Protein AF-A0A841ZQB7-F1 (afdb_monomer_lite)

Secondary structure (DSSP, 8-state):
-HHHHHHHHHHHHHHHHHHHHHHHHHTTSSHHHHHHHHHHHHHHHHHHHHHHHHHHHHHHHHHHHTT------------S----------EEEETT-EEE-TTSEEEEEPPPEEEE-STTS--EEEEEEEEEEE-SSS-EEEETTSSEEEETTTTB-PPBPGGG--EEEE-TT-EEEEEEEEE---SS-EEEEETTEEEE-

Radius of gyration: 25.97 Å; chains: 1; bounding box: 50×58×66 Å

pLDDT: mean 81.74, std 18.1, range [32.81, 98.12]

Structure (mmCIF, N/CA/C/O backbone):
data_AF-A0A841ZQB7-F1
#
_entry.id   AF-A0A841ZQB7-F1
#
loop_
_atom_site.group_PDB
_atom_site.id
_atom_site.type_symbol
_atom_site.label_atom_id
_atom_site.label_alt_id
_atom_site.label_comp_id
_atom_site.label_asym_id
_atom_site.label_entity_id
_atom_site.label_seq_id
_atom_site.pdbx_PDB_ins_code
_atom_site.Cartn_x
_atom_site.Cartn_y
_atom_site.Cartn_z
_atom_site.occupancy
_atom_site.B_iso_or_equiv
_atom_site.auth_seq_id
_atom_site.auth_comp_id
_atom_site.auth_asym_id
_atom_site.auth_atom_id
_atom_site.pdbx_PDB_model_num
ATOM 1 N N . MET A 1 1 ? -15.992 31.749 -8.079 1.00 58.06 1 MET A N 1
ATOM 2 C CA . MET A 1 1 ? -14.800 32.247 -7.345 1.00 58.06 1 MET A CA 1
ATOM 3 C C . MET A 1 1 ? -15.123 33.285 -6.265 1.00 58.06 1 MET A C 1
ATOM 5 O O . MET A 1 1 ? -14.664 33.098 -5.148 1.00 58.06 1 MET A O 1
ATOM 9 N N . VAL A 1 2 ? -15.940 34.320 -6.524 1.00 61.50 2 VAL A N 1
ATOM 10 C CA . VAL A 1 2 ? -16.262 35.379 -5.530 1.00 61.50 2 VAL A CA 1
ATOM 11 C C . VAL A 1 2 ? -16.854 34.830 -4.217 1.00 61.50 2 VAL A C 1
ATOM 13 O O . VAL A 1 2 ? -16.432 35.229 -3.138 1.00 61.50 2 VAL A O 1
ATOM 16 N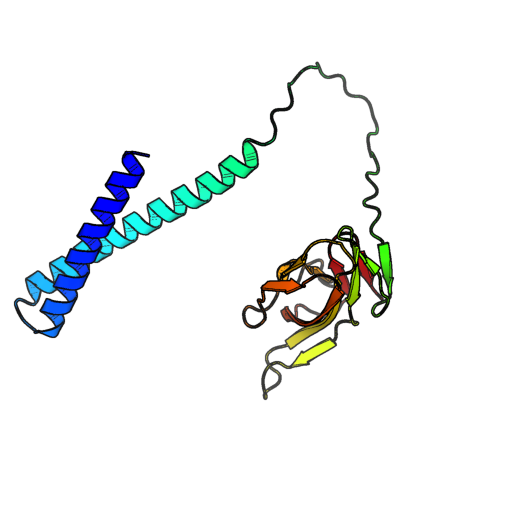 N . ILE A 1 3 ? -17.764 33.852 -4.294 1.00 66.69 3 ILE A N 1
ATOM 17 C CA . ILE A 1 3 ? -18.413 33.239 -3.116 1.00 66.69 3 ILE A CA 1
ATOM 18 C C . ILE A 1 3 ? -17.413 32.448 -2.252 1.00 66.69 3 ILE A C 1
ATOM 20 O O . ILE A 1 3 ? -17.458 32.532 -1.029 1.00 66.69 3 ILE A O 1
ATOM 24 N N . ILE A 1 4 ? -16.465 31.741 -2.875 1.00 68.31 4 ILE A N 1
ATOM 25 C CA . ILE A 1 4 ? -15.413 30.989 -2.168 1.00 68.31 4 ILE A CA 1
ATOM 26 C C . ILE A 1 4 ? -14.460 31.957 -1.454 1.00 68.31 4 ILE A C 1
ATOM 28 O O . ILE A 1 4 ? -14.093 31.723 -0.305 1.00 68.31 4 ILE A O 1
ATOM 32 N N . GLY A 1 5 ? -14.126 33.084 -2.094 1.00 72.00 5 GLY A N 1
ATOM 33 C CA . GLY A 1 5 ? -13.339 34.148 -1.468 1.00 72.00 5 GLY A CA 1
ATOM 34 C C . GLY A 1 5 ? -14.026 34.740 -0.233 1.00 72.00 5 GLY A C 1
ATOM 35 O O . GLY A 1 5 ? -13.392 34.899 0.807 1.00 72.00 5 GLY A O 1
ATOM 36 N N . ILE A 1 6 ? -15.336 34.994 -0.306 1.00 80.31 6 ILE A N 1
ATOM 37 C CA . ILE A 1 6 ? -16.129 35.496 0.829 1.00 80.31 6 ILE A CA 1
ATOM 38 C C . ILE A 1 6 ? -16.179 34.465 1.970 1.00 80.31 6 ILE A C 1
ATOM 40 O O . ILE A 1 6 ? -15.981 34.830 3.128 1.00 80.31 6 ILE A O 1
ATOM 44 N N . LEU A 1 7 ? -16.373 33.179 1.658 1.00 76.56 7 LEU A N 1
ATOM 45 C CA . LEU A 1 7 ? -16.365 32.101 2.654 1.00 76.56 7 LEU A CA 1
ATOM 46 C C . LEU A 1 7 ? -14.999 31.953 3.340 1.00 76.56 7 LEU A C 1
ATOM 48 O O . LEU A 1 7 ? -14.946 31.778 4.556 1.00 76.56 7 LEU A O 1
ATOM 52 N N . GLY A 1 8 ? -13.900 32.096 2.595 1.00 77.56 8 GLY A N 1
ATOM 53 C CA . GLY A 1 8 ? -12.547 32.096 3.155 1.00 77.56 8 GLY A CA 1
ATOM 54 C C . GLY A 1 8 ? -12.306 33.259 4.121 1.00 77.56 8 GLY A C 1
ATOM 55 O O . GLY A 1 8 ? -11.746 33.065 5.199 1.00 77.56 8 GLY A O 1
ATOM 56 N N . ILE A 1 9 ? -12.793 34.457 3.784 1.00 85.06 9 ILE A N 1
ATOM 57 C CA . ILE A 1 9 ? -12.705 35.636 4.659 1.00 85.06 9 ILE A CA 1
ATOM 58 C C . ILE A 1 9 ? -13.521 35.421 5.943 1.00 85.06 9 ILE A C 1
ATOM 60 O O . ILE A 1 9 ? -13.029 35.687 7.039 1.00 85.06 9 ILE A O 1
ATOM 64 N N . ILE A 1 10 ? -14.743 34.890 5.834 1.00 84.25 10 ILE A N 1
ATOM 65 C CA . ILE A 1 10 ? -15.599 34.583 6.992 1.00 84.25 10 ILE A CA 1
ATOM 66 C C . ILE A 1 10 ? -14.938 33.534 7.899 1.00 84.25 10 ILE A C 1
ATOM 68 O O . ILE A 1 10 ? -14.903 33.715 9.118 1.00 84.25 10 ILE A O 1
ATOM 72 N N . ALA A 1 11 ? -14.359 32.479 7.321 1.00 82.88 11 ALA A N 1
ATOM 73 C CA . ALA A 1 11 ? -13.642 31.448 8.067 1.00 82.88 11 ALA A CA 1
ATOM 74 C C . ALA A 1 11 ? -12.404 32.009 8.789 1.00 82.88 11 ALA A C 1
ATOM 76 O O . ALA A 1 11 ? -12.160 31.671 9.948 1.00 82.88 11 ALA A O 1
ATOM 77 N N . PHE A 1 12 ? -11.662 32.916 8.146 1.00 86.00 12 PHE A N 1
ATOM 78 C CA . PHE A 1 12 ? -10.512 33.585 8.753 1.00 86.00 12 PHE A CA 1
ATOM 79 C C . PHE A 1 12 ? -10.915 34.421 9.977 1.00 86.00 12 PHE A C 1
ATOM 81 O O . PHE A 1 12 ? -10.319 34.283 11.045 1.00 86.00 12 PHE A O 1
ATOM 88 N N . PHE A 1 13 ? -11.969 35.236 9.875 1.00 86.69 13 PHE A N 1
ATOM 89 C CA . PHE A 1 13 ? -12.457 36.007 11.023 1.00 86.69 13 PHE A CA 1
ATOM 90 C C . PHE A 1 13 ? -13.012 35.111 12.139 1.00 86.69 13 PHE A C 1
ATOM 92 O O . PHE A 1 13 ? -12.762 35.378 13.316 1.00 86.69 13 PHE A O 1
ATOM 99 N N . ALA A 1 14 ? -13.702 34.019 11.798 1.00 86.88 14 ALA A N 1
ATOM 100 C CA . ALA A 1 14 ? -14.173 33.038 12.776 1.00 86.88 14 ALA A CA 1
ATOM 101 C C . ALA A 1 14 ? -13.011 32.375 13.538 1.00 86.88 14 ALA A C 1
ATOM 103 O O . ALA A 1 14 ? -13.086 32.201 14.757 1.00 86.88 14 ALA A O 1
ATOM 104 N N . PHE A 1 15 ? -11.909 32.081 12.844 1.00 86.88 15 PHE A N 1
ATOM 105 C CA . PHE A 1 15 ? -10.687 31.551 13.445 1.00 86.88 15 PHE A CA 1
ATOM 106 C C . PHE A 1 15 ? -10.028 32.549 14.408 1.00 86.88 15 PHE A C 1
ATOM 108 O O . PHE A 1 15 ? -9.666 32.183 15.526 1.00 86.88 15 PHE A O 1
ATOM 115 N N . VAL A 1 16 ? -9.939 33.828 14.027 1.00 89.81 16 VAL A N 1
ATOM 116 C CA . VAL A 1 16 ? -9.397 34.888 14.897 1.00 89.81 16 VAL A CA 1
ATOM 117 C C . VAL A 1 16 ? -10.239 35.053 16.168 1.00 89.81 16 VAL A C 1
ATOM 119 O O . VAL A 1 16 ? -9.684 35.136 17.266 1.00 89.81 16 VAL A O 1
ATOM 122 N N . LEU A 1 17 ? -11.572 35.039 16.050 1.00 84.44 17 LEU A N 1
ATOM 123 C CA . LEU A 1 17 ? -12.477 35.098 17.204 1.00 84.44 17 LEU A CA 1
ATOM 124 C C . LEU A 1 17 ? -12.309 33.887 18.129 1.00 84.44 17 LEU A C 1
ATOM 126 O O . LEU A 1 17 ? -12.295 34.045 19.351 1.00 84.44 17 LEU A O 1
ATOM 130 N N . LEU A 1 18 ? -12.126 32.693 17.562 1.00 88.44 18 LEU A N 1
ATOM 131 C CA . LEU A 1 18 ? -11.871 31.476 18.327 1.00 88.44 18 LEU A CA 1
ATOM 132 C C . LEU A 1 18 ? -10.548 31.564 19.102 1.00 88.44 18 LEU A C 1
ATOM 134 O O . LEU A 1 18 ? -10.536 31.291 20.304 1.00 88.44 18 LEU A O 1
ATOM 138 N N . ILE A 1 19 ? -9.461 32.017 18.466 1.00 88.88 19 ILE A N 1
ATOM 139 C CA . ILE A 1 19 ? -8.167 32.218 19.140 1.00 88.88 19 ILE A CA 1
ATOM 140 C C . ILE A 1 19 ? -8.308 33.232 20.276 1.00 88.88 19 ILE A C 1
ATOM 142 O O . ILE A 1 19 ? -7.876 32.963 21.398 1.00 88.88 19 ILE A O 1
ATOM 146 N N . MET A 1 20 ? -8.947 34.376 20.024 1.00 86.44 20 MET A N 1
ATOM 147 C CA . MET A 1 20 ? -9.176 35.386 21.058 1.00 86.44 20 MET A CA 1
ATOM 148 C C . MET A 1 20 ? -9.979 34.837 22.243 1.00 86.44 20 MET A C 1
ATOM 150 O O . MET A 1 20 ? -9.641 35.106 23.396 1.00 86.44 20 MET A O 1
ATOM 154 N N . GLY A 1 21 ? -11.018 34.041 21.978 1.00 83.81 21 GLY A N 1
ATOM 155 C CA . GLY A 1 21 ? -11.802 33.379 23.017 1.00 83.81 21 GLY A CA 1
ATOM 156 C C . GLY A 1 21 ? -10.967 32.413 23.864 1.00 83.81 21 GLY A C 1
ATOM 157 O O . GLY A 1 21 ? -11.058 32.439 25.093 1.00 83.81 21 GLY A O 1
ATOM 158 N N . ILE A 1 22 ? -10.101 31.614 23.232 1.00 87.75 22 ILE A N 1
ATOM 159 C CA . ILE A 1 22 ? -9.187 30.692 23.927 1.00 87.75 22 ILE A CA 1
ATOM 160 C C . ILE A 1 22 ? -8.203 31.468 24.808 1.00 87.75 22 ILE A C 1
ATOM 162 O O . ILE A 1 22 ? -8.016 31.127 25.977 1.00 87.75 22 ILE A O 1
ATOM 166 N N . VAL A 1 23 ? -7.617 32.547 24.285 1.00 89.50 23 VAL A N 1
ATOM 167 C CA . VAL A 1 23 ? -6.680 33.393 25.037 1.00 89.50 23 VAL A CA 1
ATOM 168 C C . VAL A 1 23 ? -7.367 34.030 26.250 1.00 89.50 23 VAL A C 1
ATOM 170 O O . VAL A 1 23 ? -6.820 33.995 27.352 1.00 89.50 23 VAL A O 1
ATOM 173 N N . PHE A 1 24 ? -8.590 34.551 26.106 1.00 86.69 24 PHE A N 1
ATOM 174 C CA . PHE A 1 24 ? -9.337 35.114 27.238 1.00 86.69 24 PHE A CA 1
ATOM 175 C C . PHE A 1 24 ? -9.718 34.071 28.295 1.00 86.69 24 PHE A C 1
ATOM 177 O O . PHE A 1 24 ? -9.650 34.367 29.492 1.00 86.69 24 PHE A O 1
ATOM 184 N N . LEU A 1 25 ? -10.056 32.842 27.886 1.00 84.88 25 LEU A N 1
ATOM 185 C CA . LEU A 1 25 ? -10.273 31.727 28.812 1.00 84.88 25 LEU A CA 1
ATOM 186 C C . LEU A 1 25 ? -9.001 31.396 29.597 1.00 84.88 25 LEU A C 1
ATOM 188 O O . LEU A 1 25 ? -9.066 31.233 30.818 1.00 84.88 25 LEU A O 1
ATOM 192 N N . PHE A 1 26 ? -7.852 31.357 28.918 1.00 86.56 26 PHE A N 1
ATOM 193 C CA . PHE A 1 26 ? -6.563 31.049 29.534 1.00 86.56 26 PHE A CA 1
ATOM 194 C C . PHE A 1 26 ? -6.129 32.127 30.536 1.00 86.56 26 PHE A C 1
ATOM 196 O O . PHE A 1 26 ? -5.734 31.818 31.660 1.00 86.56 26 PHE A O 1
ATOM 203 N N . LEU A 1 27 ? -6.303 33.402 30.176 1.00 88.62 27 LEU A N 1
ATOM 204 C CA . LEU A 1 27 ? -6.036 34.541 31.059 1.00 88.62 27 LEU A CA 1
ATOM 205 C C . LEU A 1 27 ? -7.097 34.713 32.162 1.00 88.62 27 LEU A C 1
ATOM 207 O O . LEU A 1 27 ? -6.936 35.553 33.044 1.00 88.62 27 LEU A O 1
ATOM 211 N N . LYS A 1 28 ? -8.182 33.922 32.138 1.00 81.25 28 LYS A N 1
ATOM 212 C CA . LYS A 1 28 ? -9.340 33.997 33.051 1.00 81.25 28 LYS A CA 1
ATOM 213 C C . LYS A 1 28 ? -10.032 35.369 33.065 1.00 81.25 28 LYS A C 1
ATOM 215 O O . LYS A 1 28 ? -10.774 35.676 34.001 1.00 81.25 28 LYS A O 1
ATOM 220 N N . ILE A 1 29 ? -9.843 36.172 32.020 1.00 73.12 29 ILE A N 1
ATOM 221 C CA . ILE A 1 29 ? -10.430 37.507 31.869 1.00 73.12 29 ILE A CA 1
ATOM 222 C C . ILE A 1 29 ? -11.778 37.364 31.163 1.00 73.12 29 ILE A C 1
ATOM 224 O O . ILE A 1 29 ? -11.870 36.714 30.128 1.00 73.12 29 ILE A O 1
ATOM 228 N N . ARG A 1 30 ? -12.835 37.981 31.714 1.00 73.88 30 ARG A N 1
ATOM 229 C CA . ARG A 1 30 ? -14.184 38.035 31.105 1.00 73.88 30 ARG A CA 1
ATOM 230 C C . ARG A 1 30 ? -14.651 36.676 30.552 1.00 73.88 30 ARG A C 1
ATOM 232 O O . ARG A 1 30 ? -15.002 36.546 29.382 1.00 73.88 30 ARG A O 1
ATOM 239 N N . LYS A 1 31 ? -14.686 35.666 31.429 1.00 77.00 31 LYS A N 1
ATOM 240 C CA . LYS A 1 31 ? -14.992 34.259 31.098 1.00 77.00 31 LYS A CA 1
ATOM 241 C C . LYS A 1 31 ? -16.245 34.078 30.238 1.00 77.00 31 LYS A C 1
ATOM 243 O O . LYS A 1 31 ? -16.229 33.287 29.307 1.00 77.00 31 LYS A O 1
ATOM 248 N N . VAL A 1 32 ? -17.309 34.831 30.521 1.00 81.69 32 VAL A N 1
ATOM 249 C CA . VAL A 1 32 ? -18.565 34.758 29.757 1.00 81.69 32 VAL A CA 1
ATOM 250 C C . VAL A 1 32 ? -18.341 35.187 28.306 1.00 81.69 32 VAL A C 1
ATOM 252 O O . VAL A 1 32 ? -18.696 34.460 27.387 1.00 81.69 32 VAL A O 1
ATOM 255 N N . THR A 1 33 ? -17.683 36.325 28.087 1.00 78.00 33 THR A N 1
ATOM 256 C CA . THR A 1 33 ? -17.341 36.824 26.748 1.00 78.00 33 THR A CA 1
ATOM 257 C C . THR A 1 33 ? -16.408 35.862 26.009 1.00 78.00 33 THR A C 1
ATOM 259 O O . THR A 1 33 ? -16.565 35.638 24.814 1.00 78.00 33 THR A O 1
ATOM 262 N N . ALA A 1 34 ? -15.472 35.243 26.729 1.00 78.44 34 ALA A N 1
ATOM 263 C CA . ALA A 1 34 ? -14.556 34.258 26.173 1.00 78.44 34 ALA A CA 1
ATOM 264 C C . ALA A 1 34 ? -15.288 32.996 25.673 1.00 78.44 34 ALA A C 1
ATOM 266 O O . ALA A 1 34 ? -15.034 32.539 24.562 1.00 78.44 34 ALA A O 1
ATOM 267 N N . ILE A 1 35 ? -16.259 32.490 26.444 1.00 84.75 35 ILE A N 1
ATOM 268 C CA . ILE A 1 35 ? -17.111 31.358 26.046 1.00 84.75 35 ILE A CA 1
ATOM 269 C C . ILE A 1 35 ? -17.924 31.701 24.792 1.00 84.75 35 ILE A C 1
ATOM 271 O O . ILE A 1 35 ? -17.979 30.893 23.867 1.00 84.75 35 ILE A O 1
ATOM 275 N N . TRP A 1 36 ? -18.498 32.906 24.716 1.00 84.75 36 TRP A N 1
ATOM 276 C CA . TRP A 1 36 ? -19.226 33.360 23.526 1.00 84.75 36 TRP A CA 1
ATOM 277 C C . TRP A 1 36 ? -18.345 33.398 22.276 1.00 84.75 36 TRP A C 1
ATOM 279 O O . TRP A 1 36 ? -18.777 32.937 21.218 1.00 84.75 36 TRP A O 1
ATOM 289 N N . PHE A 1 37 ? -17.110 33.891 22.390 1.00 82.38 37 PHE A N 1
ATOM 290 C CA . PHE A 1 37 ? -16.174 33.931 21.267 1.00 82.38 37 PHE A CA 1
ATOM 291 C C . PHE A 1 37 ? -15.731 32.539 20.810 1.00 82.38 37 PHE A C 1
ATOM 293 O O . PHE A 1 37 ? -15.742 32.276 19.608 1.00 82.38 37 PHE A O 1
ATOM 300 N N . VAL A 1 38 ? -15.422 31.627 21.738 1.00 85.75 38 VAL A N 1
ATOM 301 C CA . VAL A 1 38 ? -15.068 30.240 21.386 1.00 85.75 38 VAL A CA 1
ATOM 302 C C . VAL A 1 38 ? -16.252 29.510 20.758 1.00 85.75 38 VAL A C 1
ATOM 304 O O . VAL A 1 38 ? -16.087 28.862 19.728 1.00 85.75 38 VAL A O 1
ATOM 307 N N . SER A 1 39 ? -17.450 29.639 21.332 1.00 85.50 39 SER A N 1
ATOM 308 C CA . SER A 1 39 ? -18.643 28.952 20.829 1.00 85.50 39 SER A CA 1
ATOM 309 C C . SER A 1 39 ? -19.049 29.462 19.448 1.00 85.50 39 SER A C 1
ATOM 311 O O . SER A 1 39 ? -19.288 28.669 18.541 1.00 85.50 39 SER A O 1
ATOM 313 N N . THR A 1 40 ? -19.112 30.783 19.271 1.00 85.00 40 THR A N 1
ATOM 314 C CA . THR A 1 40 ? -19.566 31.392 18.012 1.00 85.00 40 THR A CA 1
ATOM 315 C C . THR A 1 40 ? -18.514 31.227 16.918 1.00 85.00 40 THR A C 1
ATOM 317 O O . THR A 1 40 ? -18.842 30.800 15.813 1.00 85.00 40 THR A O 1
ATOM 320 N N . GLY A 1 41 ? -17.240 31.492 17.232 1.00 81.62 41 GLY A N 1
ATOM 321 C CA . GLY A 1 41 ? -16.130 31.287 16.299 1.00 81.62 41 GLY A CA 1
ATOM 322 C C . GLY A 1 41 ? -15.983 29.820 15.897 1.00 81.62 41 GLY A C 1
ATOM 323 O O . GLY A 1 41 ? -15.835 29.519 14.717 1.00 81.62 41 GLY A O 1
ATOM 324 N N . GLY A 1 42 ? -16.120 28.898 16.854 1.00 81.69 42 GLY A N 1
ATOM 325 C CA . GLY A 1 42 ? -16.064 27.458 16.601 1.00 81.69 42 GLY A CA 1
ATOM 326 C C . GLY A 1 42 ? -17.209 26.953 15.729 1.00 81.69 42 GLY A C 1
ATOM 327 O O . GLY A 1 42 ? -16.964 26.224 14.772 1.00 81.69 42 GLY A O 1
ATOM 328 N N . ALA A 1 43 ? -18.447 27.376 16.000 1.00 87.94 43 ALA A N 1
ATOM 329 C CA . ALA A 1 43 ? -19.605 26.973 15.202 1.00 87.94 43 ALA A CA 1
ATOM 330 C C . ALA A 1 43 ? -19.500 27.459 13.746 1.00 87.94 43 ALA A C 1
ATOM 332 O O . ALA A 1 43 ? -19.701 26.677 12.818 1.00 87.94 43 ALA A O 1
ATOM 333 N N . ILE A 1 44 ? -19.126 28.727 13.536 1.00 86.56 44 ILE A N 1
ATOM 334 C CA . ILE A 1 44 ? -18.968 29.295 12.188 1.00 86.56 44 ILE A CA 1
ATOM 335 C C . ILE A 1 44 ? -17.824 28.602 11.438 1.00 86.56 44 ILE A C 1
ATOM 337 O O . ILE A 1 44 ? -17.958 28.301 10.251 1.00 86.56 44 ILE A O 1
ATOM 341 N N . LEU A 1 45 ? -16.718 28.302 12.123 1.00 84.00 45 LEU A N 1
ATOM 342 C CA . LEU A 1 45 ? -15.580 27.603 11.532 1.00 84.00 45 LEU A CA 1
ATOM 343 C C . LEU A 1 45 ? -15.944 26.168 11.127 1.00 84.00 45 LEU A C 1
ATOM 345 O O . LEU A 1 45 ? -15.609 25.747 10.022 1.00 84.00 45 LEU A O 1
ATOM 349 N N . LEU A 1 46 ? -16.691 25.445 11.965 1.00 86.31 46 LEU A N 1
ATOM 350 C CA . LEU A 1 46 ? -17.168 24.095 11.649 1.00 86.31 46 LEU A CA 1
ATOM 351 C C . LEU A 1 46 ? -18.108 24.079 10.440 1.00 86.31 46 LEU A C 1
ATOM 353 O O . LEU A 1 46 ? -17.926 23.263 9.539 1.00 86.31 46 LEU A O 1
ATOM 357 N N . ILE A 1 47 ? -19.071 25.002 10.382 1.00 86.69 47 ILE A N 1
ATOM 358 C CA . ILE A 1 47 ? -19.985 25.124 9.236 1.00 86.69 47 ILE A CA 1
ATOM 359 C C . ILE A 1 47 ? -19.196 25.449 7.962 1.00 86.69 47 ILE A C 1
ATOM 361 O O . ILE A 1 47 ? -19.427 24.838 6.920 1.00 86.69 47 ILE A O 1
ATOM 365 N N . SER A 1 48 ? -18.224 26.359 8.050 1.00 82.19 48 SER A N 1
ATOM 366 C CA . SER A 1 48 ? -17.385 26.745 6.910 1.00 82.19 48 SER A CA 1
ATOM 367 C C . SER A 1 48 ? -16.555 25.569 6.387 1.00 82.19 48 SER A C 1
ATOM 369 O O . SER A 1 48 ? -16.488 25.361 5.178 1.00 82.19 48 SER A O 1
ATOM 371 N N . LEU A 1 49 ? -15.977 24.758 7.281 1.00 83.19 49 LEU A N 1
ATOM 372 C CA . LEU A 1 49 ? -15.236 23.548 6.912 1.00 83.19 49 LEU A CA 1
ATOM 373 C C . LEU A 1 49 ? -16.132 22.491 6.263 1.00 83.19 49 LEU A C 1
ATOM 375 O O . LEU A 1 49 ? -15.712 21.836 5.307 1.00 83.19 49 LEU A O 1
ATOM 379 N N . PHE A 1 50 ? -17.361 22.331 6.755 1.00 85.62 50 PHE A N 1
ATOM 380 C CA . PHE A 1 50 ? -18.310 21.369 6.204 1.00 85.62 50 PHE A CA 1
ATOM 381 C C . PHE A 1 50 ? -18.748 21.760 4.788 1.00 85.62 50 PHE A C 1
ATOM 383 O O . PHE A 1 50 ? -18.699 20.936 3.875 1.00 85.62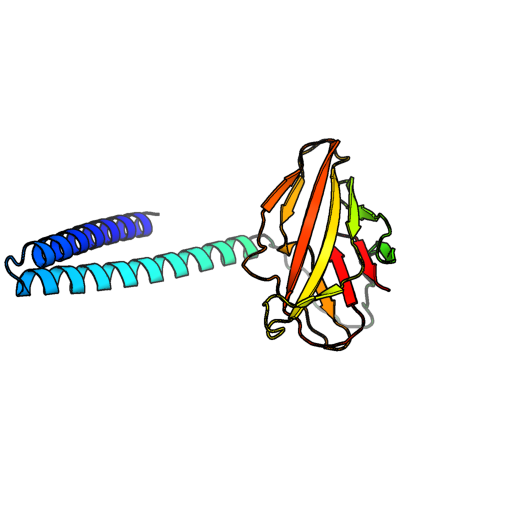 50 PHE A O 1
ATOM 390 N N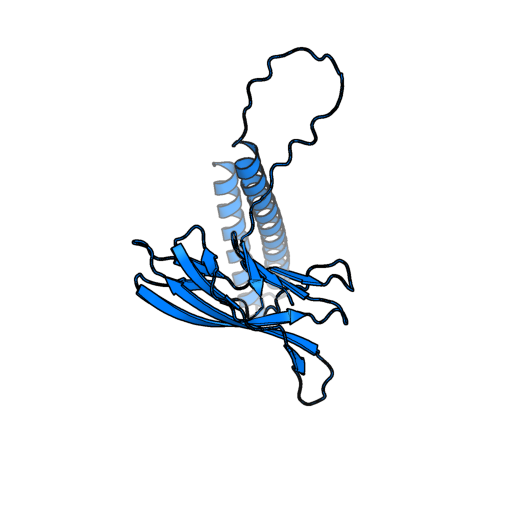 . VAL A 1 51 ? -19.091 23.036 4.579 1.00 83.88 51 VAL A N 1
ATOM 391 C CA . VAL A 1 51 ? -19.432 23.573 3.253 1.00 83.88 51 VAL A CA 1
ATOM 392 C C . VAL A 1 51 ? -18.244 23.452 2.302 1.00 83.88 51 VAL A C 1
ATOM 394 O O . VAL A 1 51 ? -18.416 22.966 1.188 1.00 83.88 51 VAL A O 1
ATOM 397 N N . PHE A 1 52 ? -17.039 23.820 2.747 1.00 81.12 52 PHE A N 1
ATOM 398 C CA . PHE A 1 52 ? -15.830 23.715 1.931 1.00 81.12 52 PHE A CA 1
ATOM 399 C C . PHE A 1 52 ? -15.563 22.268 1.492 1.00 81.12 52 PHE A C 1
ATOM 401 O O . PHE A 1 52 ? -15.358 22.012 0.306 1.00 81.12 52 PHE A O 1
ATOM 408 N N . SER A 1 53 ? -15.658 21.314 2.422 1.00 80.69 53 SER A N 1
ATOM 409 C CA . SER A 1 53 ? -15.475 19.885 2.137 1.00 80.69 53 SER A CA 1
ATOM 410 C C . SER A 1 53 ? -16.523 19.363 1.151 1.00 80.69 53 SER A C 1
ATOM 412 O O . SER A 1 53 ? -16.176 18.667 0.202 1.00 80.69 53 SER A O 1
ATOM 414 N N . GLY A 1 54 ? -17.793 19.749 1.317 1.00 81.56 54 GLY A N 1
ATOM 415 C CA . GLY A 1 54 ? -18.861 19.393 0.379 1.00 81.56 54 GLY A CA 1
ATOM 416 C C . GLY A 1 54 ? -18.633 19.962 -1.023 1.00 81.56 54 GLY A C 1
ATOM 417 O O . GLY A 1 54 ? -18.756 19.239 -2.008 1.00 81.56 54 GLY A O 1
ATOM 418 N N . THR A 1 55 ? -18.232 21.233 -1.130 1.00 78.00 55 THR A N 1
ATOM 419 C CA . THR A 1 55 ? -17.920 21.849 -2.431 1.00 78.00 55 THR A CA 1
ATOM 420 C C . THR A 1 55 ? -16.692 21.236 -3.097 1.00 78.00 55 THR A C 1
ATOM 422 O O . THR A 1 55 ? -16.671 21.103 -4.316 1.00 78.00 55 THR A O 1
ATOM 425 N N . PHE A 1 56 ? -15.692 20.828 -2.313 1.00 76.88 56 PHE A N 1
ATOM 426 C CA . PHE A 1 56 ? -14.494 20.158 -2.811 1.00 76.88 56 PHE A CA 1
ATOM 427 C C . PHE A 1 56 ? -14.817 18.768 -3.373 1.00 76.88 56 PHE A C 1
ATOM 429 O O . PHE A 1 56 ? -14.410 18.446 -4.485 1.00 76.88 56 PHE A O 1
ATOM 436 N N . LEU A 1 57 ? -15.616 17.977 -2.651 1.00 81.06 57 LEU A N 1
ATOM 437 C CA . LEU A 1 57 ? -16.074 16.668 -3.125 1.00 81.06 57 LEU A CA 1
ATOM 438 C C . LEU A 1 57 ? -16.949 16.784 -4.381 1.00 81.06 57 LEU A C 1
ATOM 440 O O . LEU A 1 57 ? -16.789 16.001 -5.313 1.00 81.06 57 LEU A O 1
ATOM 444 N N . TYR A 1 58 ? -17.831 17.787 -4.438 1.00 78.62 58 TYR A N 1
ATOM 445 C CA . TYR A 1 58 ? -18.633 18.064 -5.631 1.00 78.62 58 TYR A CA 1
ATOM 446 C C . TYR A 1 58 ? -17.770 18.465 -6.833 1.00 78.62 58 TYR A C 1
ATOM 448 O O . TYR A 1 58 ? -18.011 17.994 -7.939 1.00 78.62 58 TYR A O 1
ATOM 456 N N . TYR A 1 59 ? -16.749 19.302 -6.626 1.00 76.12 59 TYR A N 1
ATOM 457 C CA . TYR A 1 59 ? -15.821 19.694 -7.687 1.00 76.12 59 TYR A CA 1
ATOM 458 C C . TYR A 1 59 ? -15.071 18.484 -8.264 1.00 76.12 59 TYR A C 1
ATOM 460 O O . TYR A 1 59 ? -15.068 18.302 -9.477 1.00 76.12 59 TYR A O 1
ATOM 468 N N . ILE A 1 60 ? -14.535 17.606 -7.406 1.00 73.25 60 ILE A N 1
ATOM 469 C CA . ILE A 1 60 ? -13.896 16.351 -7.840 1.00 73.25 60 ILE A CA 1
ATOM 470 C C . ILE A 1 60 ? -14.881 15.473 -8.627 1.00 73.25 60 ILE A C 1
ATOM 472 O O . ILE A 1 60 ? -14.539 14.942 -9.683 1.00 73.25 60 ILE A O 1
ATOM 476 N N . SER A 1 61 ? -16.124 15.354 -8.154 1.00 73.06 61 SER A N 1
ATOM 477 C CA . SER A 1 61 ? -17.164 14.589 -8.849 1.00 73.06 61 SER A CA 1
ATOM 478 C C . SER A 1 61 ? -17.530 15.177 -10.218 1.00 73.06 61 SER A C 1
ATOM 480 O O . SER A 1 61 ? -17.879 14.422 -11.126 1.00 73.06 61 SER A O 1
ATOM 482 N N . GLN A 1 62 ? -17.474 16.502 -10.388 1.00 64.81 62 GLN A N 1
ATOM 483 C CA . GLN A 1 62 ? -17.777 17.147 -11.667 1.00 64.81 62 GLN A CA 1
ATOM 484 C C . GLN A 1 62 ? -16.632 17.040 -12.679 1.00 64.81 62 GLN A C 1
ATOM 486 O O . GLN A 1 62 ? -16.880 16.768 -13.847 1.00 64.81 62 GLN A O 1
ATOM 491 N N . GLU A 1 63 ? -15.380 17.183 -12.241 1.00 58.38 63 GLU A N 1
ATOM 492 C CA . GLU A 1 63 ? -14.200 16.934 -13.090 1.00 58.38 63 GLU A CA 1
ATOM 493 C C . GLU A 1 63 ? -14.172 15.481 -13.596 1.00 58.38 63 GLU A C 1
ATOM 495 O O . GLU A 1 63 ? -13.794 15.221 -14.732 1.00 58.38 63 GLU A O 1
ATOM 500 N N . THR A 1 64 ? -14.682 14.539 -12.798 1.00 54.94 64 THR A N 1
ATOM 501 C CA . THR A 1 64 ? -14.815 13.127 -13.196 1.00 54.94 64 THR A CA 1
ATOM 502 C C . THR A 1 64 ? -15.944 12.892 -14.219 1.00 54.94 64 THR A C 1
ATOM 504 O O . THR A 1 64 ? -15.906 11.913 -14.953 1.00 54.94 64 THR A O 1
ATOM 507 N N . SER A 1 65 ? -16.950 13.775 -14.304 1.00 51.16 65 SER A N 1
ATOM 508 C CA . SER A 1 65 ? -18.118 13.609 -15.198 1.00 51.16 65 SER A CA 1
ATOM 509 C C . SER A 1 65 ? -18.086 14.477 -16.462 1.00 51.16 65 SER A C 1
ATOM 511 O O . SER A 1 65 ? -18.701 14.108 -17.457 1.00 51.16 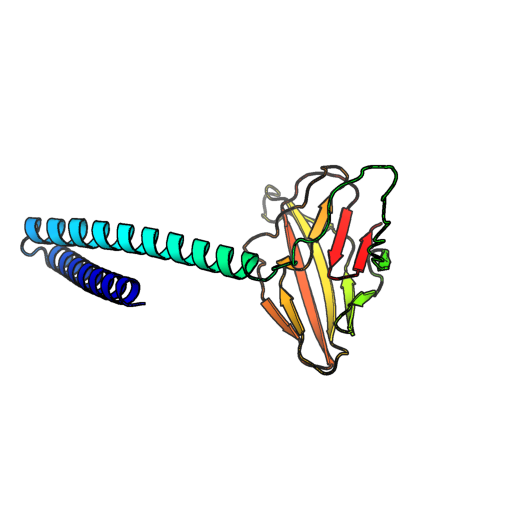65 SER A O 1
ATOM 513 N N . ASN A 1 66 ? -17.333 15.582 -16.483 1.00 43.66 66 ASN A N 1
ATOM 514 C CA . ASN A 1 66 ? -17.193 16.446 -17.666 1.00 43.66 66 ASN A CA 1
ATOM 515 C C . ASN A 1 66 ? -16.210 15.906 -18.731 1.00 43.66 66 ASN A C 1
ATOM 517 O O . ASN A 1 66 ? -16.006 16.557 -19.753 1.00 43.66 66 ASN A O 1
ATOM 521 N N . GLY A 1 67 ? -15.615 14.726 -18.518 1.00 42.88 67 GLY A N 1
ATOM 522 C CA . GLY A 1 67 ? -14.704 14.067 -19.464 1.00 42.88 67 GLY A CA 1
ATOM 523 C C . GLY A 1 67 ? -15.375 13.220 -20.553 1.00 42.88 67 GLY A C 1
ATOM 524 O O . GLY A 1 67 ? -14.672 12.692 -21.408 1.00 42.88 67 GLY A O 1
ATOM 525 N N . VAL A 1 68 ? -16.705 13.076 -20.556 1.00 45.88 68 VAL A N 1
ATOM 526 C CA . VAL A 1 68 ? -17.410 12.244 -21.545 1.00 45.88 68 VAL A CA 1
ATOM 527 C C . VAL A 1 68 ? -18.640 12.984 -22.075 1.00 45.88 68 VAL A C 1
ATOM 529 O O . VAL A 1 68 ? -19.745 12.850 -21.558 1.00 45.88 68 VAL A O 1
ATOM 532 N N . GLN A 1 69 ? -18.451 13.779 -23.130 1.00 36.75 69 GLN A N 1
ATOM 533 C CA . GLN A 1 69 ? -19.529 14.091 -24.070 1.00 36.75 69 GLN A CA 1
ATOM 534 C C . GLN A 1 69 ? -19.381 13.153 -25.267 1.00 36.75 69 GLN A C 1
ATOM 536 O O . GLN A 1 69 ? -18.595 13.416 -26.173 1.00 36.75 69 GLN A O 1
ATOM 541 N N . VAL A 1 70 ? -20.126 12.048 -25.250 1.00 42.25 70 VAL A N 1
ATOM 542 C CA . VAL A 1 70 ? -20.399 11.272 -26.462 1.00 42.25 70 VAL A CA 1
ATOM 543 C C . VAL A 1 70 ? -21.631 11.892 -27.109 1.00 42.25 70 VAL A C 1
ATOM 545 O O . VAL A 1 70 ? -22.666 12.071 -26.468 1.00 42.25 70 VAL A O 1
ATOM 548 N N . GLU A 1 71 ? -21.469 12.303 -28.360 1.00 33.62 71 GLU A N 1
ATOM 549 C CA . GLU A 1 71 ? -22.508 12.898 -29.189 1.00 33.62 71 GLU A CA 1
ATOM 550 C C . GLU A 1 71 ? -23.565 11.828 -29.503 1.00 33.62 71 GLU A C 1
ATOM 552 O O . GLU A 1 71 ? -23.300 10.843 -30.192 1.00 33.62 71 GLU A O 1
ATOM 557 N N . ASP A 1 72 ? -24.755 12.002 -28.933 1.00 36.81 72 ASP A N 1
ATOM 558 C CA . ASP A 1 72 ? -25.839 11.026 -28.984 1.00 36.81 72 ASP A CA 1
ATOM 559 C C . ASP A 1 72 ? -26.533 11.095 -30.353 1.00 36.81 72 ASP A C 1
ATOM 561 O O . ASP A 1 72 ? -27.456 11.879 -30.596 1.00 36.81 72 ASP A O 1
ATOM 565 N N . SER A 1 73 ? -26.049 10.287 -31.293 1.00 35.06 73 SER A N 1
ATOM 566 C CA . SER A 1 73 ? -26.801 9.937 -32.491 1.00 35.06 73 SER A CA 1
ATOM 567 C C . SER A 1 73 ? -26.733 8.431 -32.697 1.00 35.06 73 SER A C 1
ATOM 569 O O . SER A 1 73 ? -25.762 7.895 -33.214 1.00 35.06 73 SER A O 1
ATOM 571 N N . THR A 1 74 ? -27.777 7.714 -32.291 1.00 32.88 74 THR A N 1
ATOM 572 C CA . THR A 1 74 ? -28.678 7.043 -33.238 1.00 32.88 74 THR A CA 1
ATOM 573 C C . THR A 1 74 ? -29.746 6.216 -32.526 1.00 32.88 74 THR A C 1
ATOM 575 O O . THR A 1 74 ? -29.560 5.619 -31.474 1.00 32.88 74 THR A O 1
ATOM 578 N N . THR A 1 75 ? -30.913 6.248 -33.156 1.00 36.25 75 THR A N 1
ATOM 579 C CA . THR A 1 75 ? -32.146 5.521 -32.879 1.00 36.25 75 THR A CA 1
ATOM 580 C C . THR A 1 75 ? -31.936 4.026 -32.640 1.00 36.25 75 THR A C 1
ATOM 582 O O . THR A 1 75 ? -31.284 3.344 -33.424 1.00 36.25 75 THR A O 1
ATOM 585 N N . ALA A 1 76 ? -32.593 3.525 -31.595 1.00 39.72 76 ALA A N 1
ATOM 586 C CA . ALA A 1 76 ? -32.656 2.124 -31.213 1.00 39.72 76 ALA A CA 1
ATOM 587 C C . ALA A 1 76 ? -33.209 1.190 -32.308 1.00 39.72 76 ALA A C 1
ATOM 589 O O . ALA A 1 76 ? -34.269 1.450 -32.881 1.00 39.72 76 ALA A O 1
ATOM 590 N N . SER A 1 77 ? -32.578 0.025 -32.455 1.00 35.19 77 SER A N 1
ATOM 591 C CA . SER A 1 77 ? -33.274 -1.247 -32.666 1.00 35.19 77 SER A CA 1
ATOM 592 C C . SER A 1 77 ? -32.469 -2.363 -32.004 1.00 35.19 77 SER A C 1
ATOM 594 O O . SER A 1 77 ? -31.321 -2.607 -32.360 1.00 35.19 77 SER A O 1
ATOM 596 N N . SER A 1 78 ? -33.077 -2.996 -31.012 1.00 46.75 78 SER A N 1
ATOM 597 C CA . SER A 1 78 ? -32.603 -4.192 -30.325 1.00 46.75 78 SER A CA 1
ATOM 598 C C . SER A 1 78 ? -32.617 -5.406 -31.248 1.00 46.75 78 SER A C 1
ATOM 600 O O . SER A 1 78 ? -33.676 -5.692 -31.800 1.00 46.75 78 SER A O 1
ATOM 602 N N . GLU A 1 79 ? -31.500 -6.128 -31.317 1.00 37.81 79 GLU A N 1
ATOM 603 C CA . GLU A 1 79 ? -31.430 -7.586 -31.483 1.00 37.81 79 GLU A CA 1
ATOM 604 C C . GLU A 1 79 ? -29.998 -8.052 -31.154 1.00 37.81 79 GLU A C 1
ATOM 606 O O . GLU A 1 79 ? -29.043 -7.662 -31.815 1.00 37.81 79 GLU A O 1
ATOM 611 N N . ASP A 1 80 ? -29.916 -8.825 -30.070 1.00 35.69 80 ASP A N 1
ATOM 612 C CA . ASP A 1 80 ? -29.010 -9.942 -29.790 1.00 35.69 80 ASP A CA 1
ATOM 613 C C . ASP A 1 80 ? -27.471 -9.782 -29.774 1.00 35.69 80 ASP A C 1
ATOM 615 O O . ASP A 1 80 ? -26.812 -9.382 -30.726 1.00 35.69 80 ASP A O 1
ATOM 619 N N . GLU A 1 81 ? -26.927 -10.245 -28.639 1.00 43.66 81 GLU A N 1
ATOM 620 C CA . GLU A 1 81 ? -25.568 -10.758 -28.412 1.00 43.66 81 GLU A CA 1
ATOM 621 C C . GLU A 1 81 ? -24.390 -9.802 -28.652 1.00 43.66 81 GLU A C 1
ATOM 623 O O . GLU A 1 81 ? -23.587 -9.969 -29.562 1.00 43.66 81 GLU A O 1
ATOM 628 N N . PHE A 1 82 ? -24.205 -8.863 -27.721 1.00 32.81 82 PHE A N 1
ATOM 629 C CA . PHE A 1 82 ? -22.925 -8.181 -27.508 1.00 32.81 82 PHE A CA 1
ATOM 630 C C . PHE A 1 82 ? -22.390 -8.508 -26.107 1.00 32.81 82 PHE A C 1
ATOM 632 O O . PHE A 1 82 ? -22.363 -7.675 -25.205 1.00 32.81 82 PHE A O 1
ATOM 639 N N . TYR A 1 83 ? -21.973 -9.760 -25.912 1.00 45.19 83 TYR A N 1
ATOM 640 C CA . TYR A 1 83 ? -20.816 -10.006 -25.053 1.00 45.19 83 TYR A CA 1
ATOM 641 C C . TYR A 1 83 ? -19.589 -9.719 -25.920 1.00 45.19 83 TYR A C 1
ATOM 643 O O . TYR A 1 83 ? -18.982 -10.635 -26.469 1.00 45.19 83 TYR A O 1
ATOM 651 N N . GLU A 1 84 ? -19.276 -8.435 -26.117 1.00 37.28 84 GLU A N 1
ATOM 652 C CA . GLU A 1 84 ? -17.918 -8.080 -26.514 1.00 37.28 84 GLU A CA 1
ATOM 653 C C . GLU A 1 84 ? -17.034 -8.349 -25.302 1.00 37.28 84 GLU A C 1
ATOM 655 O O . GLU A 1 84 ? -17.007 -7.603 -24.324 1.00 37.28 84 GLU A O 1
ATOM 660 N N . ASP A 1 85 ? -16.408 -9.518 -25.376 1.00 42.62 85 ASP A N 1
ATOM 661 C CA . ASP A 1 85 ? -15.205 -9.938 -24.682 1.00 42.62 85 ASP A CA 1
ATOM 662 C C . ASP A 1 85 ? -14.121 -8.866 -24.877 1.00 42.62 85 ASP A C 1
ATOM 664 O O . ASP A 1 85 ? -13.226 -8.985 -25.712 1.00 42.62 85 ASP A O 1
ATOM 668 N N . TYR A 1 86 ? -14.227 -7.762 -24.136 1.00 42.84 86 TYR A N 1
ATOM 669 C CA . TYR A 1 86 ? -13.054 -6.993 -23.753 1.00 42.84 86 TYR A CA 1
ATOM 670 C C . TYR A 1 86 ? -12.297 -7.884 -22.774 1.00 42.84 86 TYR A C 1
ATOM 672 O O . TYR A 1 86 ? -12.457 -7.769 -21.562 1.00 42.84 86 TYR A O 1
ATOM 680 N N . GLY A 1 87 ? -11.558 -8.851 -23.319 1.00 45.81 87 GLY A N 1
ATOM 681 C CA . GLY A 1 87 ? -10.577 -9.602 -22.565 1.00 45.81 87 GLY A CA 1
ATOM 682 C C . GLY A 1 87 ? -9.556 -8.596 -22.065 1.00 45.81 87 GLY A C 1
ATOM 683 O O . GLY A 1 87 ? -8.662 -8.196 -22.810 1.00 45.81 87 GLY A O 1
ATOM 684 N N . ASP A 1 88 ? -9.734 -8.129 -20.834 1.00 56.66 88 ASP A N 1
ATOM 685 C CA . ASP A 1 88 ? -8.677 -7.484 -20.080 1.00 56.66 88 ASP A CA 1
ATOM 686 C C . ASP A 1 88 ? -7.571 -8.545 -19.968 1.00 56.66 88 ASP A C 1
ATOM 688 O O . ASP A 1 88 ? -7.631 -9.428 -19.114 1.00 56.66 88 ASP A O 1
ATOM 692 N N . GLU A 1 89 ? -6.631 -8.559 -20.922 1.00 72.19 89 GLU A N 1
ATOM 693 C CA . GLU A 1 89 ? -5.514 -9.510 -20.965 1.00 72.19 89 GLU A CA 1
ATOM 694 C C . GLU A 1 89 ? -4.537 -9.164 -19.835 1.00 72.19 89 GLU A C 1
ATOM 696 O O . GLU A 1 89 ? -3.456 -8.609 -20.044 1.00 72.19 89 GLU A O 1
ATOM 701 N N . TYR A 1 90 ? -4.946 -9.456 -18.604 1.00 85.69 90 TYR A N 1
ATOM 702 C CA . TYR A 1 90 ? -4.046 -9.509 -17.473 1.00 85.69 90 TYR A CA 1
ATOM 703 C C . TYR A 1 90 ? -3.008 -10.604 -17.724 1.00 85.69 90 TYR A C 1
ATOM 705 O O . TYR A 1 90 ? -3.335 -11.724 -18.122 1.00 85.69 90 TYR A O 1
ATOM 713 N N . GLU A 1 91 ? -1.739 -10.293 -17.472 1.00 94.00 91 GLU A N 1
ATOM 714 C CA . GLU A 1 91 ? -0.706 -11.322 -17.417 1.00 94.00 91 GLU A CA 1
ATOM 715 C C . GLU A 1 91 ? -0.851 -12.074 -16.086 1.00 94.00 91 GLU A C 1
ATOM 717 O O . GLU A 1 91 ? -0.552 -11.537 -15.015 1.00 94.00 91 GLU A O 1
ATOM 722 N N . GLU A 1 92 ? -1.326 -13.317 -16.163 1.00 95.44 92 GLU A N 1
ATOM 723 C CA . GLU A 1 92 ? -1.424 -14.231 -15.024 1.00 95.44 92 GLU A CA 1
ATOM 724 C C . GLU A 1 92 ? -0.057 -14.835 -14.673 1.00 95.44 92 GLU A C 1
ATOM 726 O O . GLU A 1 92 ? 0.673 -15.360 -15.520 1.00 95.44 92 GLU A O 1
ATOM 731 N N . LEU A 1 93 ? 0.296 -14.769 -13.392 1.00 96.81 93 LEU A N 1
ATOM 732 C CA . LEU A 1 93 ? 1.599 -15.135 -12.860 1.00 96.81 93 LEU A CA 1
ATOM 733 C C . LEU A 1 93 ? 1.450 -15.969 -11.587 1.00 96.81 93 LEU A C 1
ATOM 735 O O . LEU A 1 93 ? 0.612 -15.711 -10.727 1.00 96.81 93 LEU A O 1
ATOM 739 N N . GLU A 1 94 ? 2.354 -16.924 -11.388 1.00 97.31 94 GLU A N 1
ATOM 740 C CA . GLU A 1 94 ? 2.484 -17.574 -10.083 1.00 97.31 94 GLU A CA 1
ATOM 741 C C . GLU A 1 94 ? 3.135 -16.618 -9.075 1.00 97.31 94 GLU A C 1
ATOM 743 O O . GLU A 1 94 ? 4.073 -15.878 -9.401 1.00 97.31 94 GLU A O 1
ATOM 748 N N . PHE A 1 95 ? 2.712 -16.668 -7.810 1.00 97.81 95 PHE A N 1
ATOM 749 C CA . PHE A 1 95 ? 3.368 -15.902 -6.749 1.00 97.81 95 PHE A CA 1
ATOM 750 C C . PHE A 1 95 ? 4.895 -16.097 -6.729 1.00 97.81 95 PHE A C 1
ATOM 752 O O . PHE A 1 95 ? 5.421 -17.199 -6.584 1.00 97.81 95 PHE A O 1
ATOM 759 N N . GLY A 1 96 ? 5.627 -14.984 -6.771 1.00 96.50 96 GLY A N 1
ATOM 760 C CA . GLY A 1 96 ? 7.084 -14.951 -6.845 1.00 96.50 96 GLY A CA 1
ATOM 761 C C . GLY A 1 96 ? 7.638 -14.896 -8.269 1.00 96.50 96 GLY A C 1
ATOM 762 O O . GLY A 1 96 ? 8.836 -14.652 -8.414 1.00 96.50 96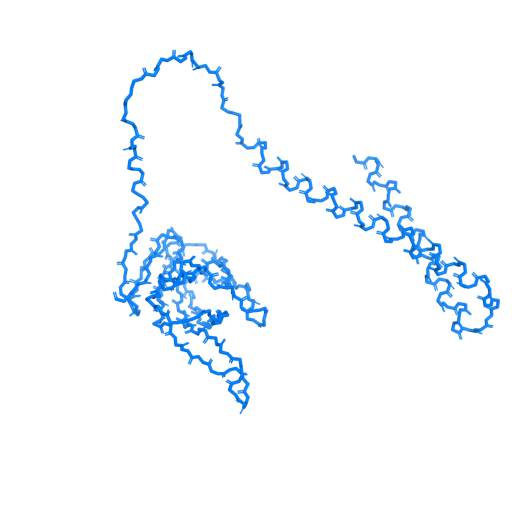 GLY A O 1
ATOM 763 N N . ALA A 1 97 ? 6.819 -15.048 -9.309 1.00 97.62 97 ALA A N 1
ATOM 764 C CA . ALA A 1 97 ? 7.216 -14.742 -10.678 1.00 97.62 97 ALA A CA 1
ATOM 765 C C . ALA A 1 97 ? 7.310 -13.223 -10.904 1.00 97.62 97 ALA A C 1
ATOM 767 O O . ALA A 1 97 ? 6.728 -12.418 -10.169 1.00 97.62 97 ALA A O 1
ATOM 768 N N . LYS A 1 98 ? 8.096 -12.833 -11.912 1.00 97.50 98 LYS A N 1
ATOM 769 C CA . LYS A 1 98 ? 8.251 -11.436 -12.328 1.00 97.50 98 LYS A CA 1
ATOM 770 C C . LYS A 1 98 ? 7.360 -11.155 -13.528 1.00 97.50 98 LYS A C 1
ATOM 772 O O . LYS A 1 98 ? 7.527 -11.840 -14.529 1.00 97.50 98 LYS A O 1
ATOM 777 N N . GLY A 1 99 ? 6.530 -10.123 -13.429 1.00 96.06 99 GLY A N 1
ATOM 778 C CA . GLY A 1 99 ? 5.766 -9.555 -14.542 1.00 96.06 99 GLY A CA 1
ATOM 779 C C . GLY A 1 99 ? 6.337 -8.217 -14.994 1.00 96.06 99 GLY A C 1
ATOM 780 O O . GLY A 1 99 ? 7.142 -7.608 -14.269 1.00 96.06 99 GLY A O 1
ATOM 781 N N . ILE A 1 100 ? 5.933 -7.765 -16.181 1.00 96.75 100 ILE A N 1
ATOM 782 C CA . ILE A 1 100 ? 6.250 -6.427 -16.692 1.00 96.75 100 ILE A CA 1
ATOM 783 C C . ILE A 1 100 ? 4.966 -5.604 -16.755 1.00 96.75 100 ILE A C 1
ATOM 785 O O . ILE A 1 100 ? 4.049 -5.937 -17.498 1.00 96.75 100 ILE A O 1
ATOM 789 N N . SER A 1 101 ? 4.915 -4.529 -15.971 1.00 94.88 101 SER A N 1
ATOM 790 C CA . SER A 1 101 ? 3.755 -3.642 -15.950 1.00 94.88 101 SER A CA 1
ATOM 791 C C . SER A 1 101 ? 3.648 -2.824 -17.245 1.00 94.88 101 SER A C 1
ATOM 793 O O . SER A 1 101 ? 4.620 -2.711 -18.000 1.00 94.88 101 SER A O 1
ATOM 795 N N . SER A 1 102 ? 2.500 -2.191 -17.480 1.00 93.62 102 SER A N 1
ATOM 796 C CA . SER A 1 102 ? 2.278 -1.284 -18.613 1.00 93.62 102 SER A CA 1
ATOM 797 C C . SER A 1 102 ? 3.214 -0.068 -18.577 1.00 93.62 102 SER A C 1
ATOM 799 O O . SER A 1 102 ? 3.619 0.443 -19.619 1.00 93.62 102 SER A O 1
ATOM 801 N N . GLU A 1 103 ? 3.652 0.327 -17.379 1.00 92.69 103 GLU A N 1
ATOM 802 C CA . GLU A 1 103 ? 4.692 1.339 -17.141 1.00 92.69 103 GLU A CA 1
ATOM 803 C C . GLU A 1 103 ? 6.136 0.806 -17.281 1.00 92.69 103 GLU A C 1
ATOM 805 O O . GLU A 1 103 ? 7.090 1.423 -16.806 1.00 92.69 103 GLU A O 1
ATOM 810 N N . GLU A 1 104 ? 6.331 -0.362 -17.898 1.00 94.38 104 GLU A N 1
ATOM 811 C CA . GLU A 1 104 ? 7.635 -1.007 -18.122 1.00 94.38 104 GLU A CA 1
ATOM 812 C C . GLU A 1 104 ? 8.406 -1.352 -16.823 1.00 94.38 104 GLU A C 1
ATOM 814 O O . GLU A 1 104 ? 9.632 -1.558 -16.817 1.00 94.38 104 GLU A O 1
ATOM 819 N N . ALA A 1 105 ? 7.713 -1.451 -15.684 1.00 96.00 105 ALA A N 1
ATOM 820 C CA . ALA A 1 105 ? 8.321 -1.860 -14.424 1.00 96.00 105 ALA A CA 1
ATOM 821 C C . ALA A 1 105 ? 8.366 -3.385 -14.309 1.00 96.00 105 ALA A C 1
ATOM 823 O O . ALA A 1 105 ? 7.390 -4.075 -14.572 1.00 96.00 105 ALA A O 1
ATOM 824 N N . SER A 1 106 ? 9.492 -3.931 -13.845 1.00 97.62 106 SER A N 1
ATOM 825 C CA . SER A 1 106 ? 9.544 -5.346 -13.465 1.00 97.62 106 SER A CA 1
ATOM 826 C C . SER A 1 106 ? 9.075 -5.495 -12.027 1.00 97.62 106 SER A C 1
ATOM 828 O O . SER A 1 106 ? 9.736 -4.982 -11.118 1.00 97.62 106 SER A O 1
ATOM 830 N N . VAL A 1 107 ? 7.962 -6.197 -11.831 1.00 97.81 107 VAL A N 1
ATOM 831 C CA . VAL A 1 107 ? 7.283 -6.347 -10.539 1.00 97.81 107 VAL A CA 1
ATOM 832 C C . VAL A 1 107 ? 7.296 -7.807 -10.115 1.00 97.81 107 VAL A C 1
ATOM 834 O O . VAL A 1 107 ? 7.117 -8.705 -10.930 1.00 97.81 107 VAL A O 1
ATOM 837 N N . GLN A 1 108 ? 7.535 -8.051 -8.831 1.00 98.12 108 GLN A N 1
ATOM 838 C CA . GLN A 1 108 ? 7.497 -9.372 -8.217 1.00 98.12 108 GLN A CA 1
ATOM 839 C C . GLN A 1 108 ? 6.731 -9.285 -6.901 1.00 98.12 108 GLN A C 1
ATOM 841 O O . GLN A 1 108 ? 7.088 -8.479 -6.037 1.00 98.12 108 GLN A O 1
ATOM 846 N N . VAL A 1 109 ? 5.730 -10.146 -6.727 1.00 97.81 109 VAL A N 1
ATOM 847 C CA . VAL A 1 109 ? 4.908 -10.208 -5.512 1.00 97.81 109 VAL A CA 1
ATOM 848 C C . VAL A 1 109 ? 5.068 -11.570 -4.847 1.00 97.81 109 VAL A C 1
ATOM 850 O O . VAL A 1 109 ? 4.941 -12.609 -5.488 1.00 97.81 109 VAL A O 1
ATOM 853 N N . SER A 1 110 ? 5.364 -11.590 -3.547 1.00 97.56 110 SER A N 1
ATOM 854 C CA . SER A 1 110 ? 5.441 -12.834 -2.777 1.00 97.56 110 SER A CA 1
ATOM 855 C C . SER A 1 110 ? 4.055 -13.384 -2.442 1.00 97.56 110 SER A C 1
ATOM 857 O O . SER A 1 110 ? 3.157 -12.608 -2.115 1.00 97.56 110 SER A O 1
ATOM 859 N N . LYS A 1 111 ? 3.944 -14.708 -2.311 1.00 96.88 111 LYS A N 1
ATOM 860 C CA . LYS A 1 111 ? 2.751 -15.369 -1.770 1.00 96.88 111 LYS A CA 1
ATOM 861 C C . LYS A 1 111 ? 2.326 -14.768 -0.416 1.00 96.88 111 LYS A C 1
ATOM 863 O O . LYS A 1 111 ? 3.160 -14.757 0.502 1.00 96.88 111 LYS A O 1
ATOM 868 N N . PRO A 1 112 ? 1.062 -14.335 -0.243 1.00 95.06 112 PRO A N 1
ATOM 869 C CA . PRO A 1 112 ? 0.607 -13.728 1.001 1.00 95.06 112 PRO A CA 1
ATOM 870 C C . PRO A 1 112 ? 0.788 -14.645 2.216 1.00 95.06 112 PRO A C 1
ATOM 872 O O . PRO A 1 112 ? 0.436 -15.824 2.196 1.00 95.06 112 PRO A O 1
ATOM 875 N N . GLN A 1 113 ? 1.312 -14.089 3.307 1.00 93.62 113 GLN A N 1
ATOM 876 C CA . GLN A 1 113 ? 1.500 -14.787 4.581 1.00 93.62 113 GLN A CA 1
ATOM 877 C C . GLN A 1 113 ? 0.591 -14.201 5.656 1.00 93.62 113 GLN A C 1
ATOM 879 O O . GLN A 1 113 ? 0.417 -12.989 5.741 1.00 93.62 113 GLN A O 1
ATOM 884 N N . VAL A 1 114 ? 0.030 -15.040 6.529 1.00 91.94 114 VAL A N 1
ATOM 885 C CA . VAL A 1 114 ? -0.773 -14.549 7.660 1.00 91.94 114 VAL A CA 1
ATOM 886 C C . VAL A 1 114 ? 0.142 -14.231 8.839 1.00 91.94 114 VAL A C 1
ATOM 888 O O . VAL A 1 114 ? 0.658 -15.136 9.494 1.00 91.94 114 VAL A O 1
ATOM 891 N N . GLN A 1 115 ? 0.294 -12.946 9.143 1.00 84.94 115 GLN A N 1
ATOM 892 C CA . GLN A 1 115 ? 1.079 -12.451 10.270 1.00 84.94 115 GLN A CA 1
ATOM 893 C C . GLN A 1 115 ? 0.205 -12.125 11.479 1.00 84.94 115 GLN A C 1
ATOM 895 O O . GLN A 1 115 ? -0.962 -11.750 11.347 1.00 84.94 115 GLN A O 1
ATOM 900 N N . LYS A 1 116 ? 0.797 -12.234 12.672 1.00 82.06 116 LYS A N 1
ATOM 901 C CA . LYS A 1 116 ? 0.234 -11.712 13.924 1.00 82.06 116 LYS A CA 1
ATOM 902 C C . LYS A 1 116 ? 0.853 -10.342 14.192 1.00 82.06 116 LYS A C 1
ATOM 904 O O . LYS A 1 116 ? 2.071 -10.226 14.245 1.00 82.06 116 LYS A O 1
ATOM 909 N N . LEU A 1 117 ? 0.019 -9.320 14.333 1.00 69.38 117 LEU A N 1
ATOM 910 C CA . LEU A 1 117 ? 0.438 -7.926 14.451 1.00 69.38 117 LEU A CA 1
ATOM 911 C C . LEU A 1 117 ? 0.623 -7.439 15.891 1.00 69.38 117 LEU A C 1
ATOM 913 O O . LEU A 1 117 ? 1.250 -6.400 16.077 1.00 69.38 117 LEU A O 1
ATOM 917 N N . ASP A 1 118 ? 0.111 -8.155 16.893 1.00 66.94 118 ASP A N 1
ATOM 918 C CA . ASP A 1 118 ? 0.369 -7.850 18.302 1.00 66.94 118 ASP A CA 1
ATOM 919 C C . ASP A 1 118 ? 1.027 -9.034 19.027 1.00 66.94 118 ASP A C 1
ATOM 921 O O . ASP A 1 118 ? 0.916 -10.196 18.623 1.00 66.94 118 ASP A O 1
ATOM 925 N N . GLU A 1 119 ? 1.711 -8.737 20.134 1.00 60.44 119 GLU A N 1
ATOM 926 C CA . GLU A 1 119 ? 2.431 -9.721 20.962 1.00 60.44 119 GLU A CA 1
ATOM 927 C C . GLU A 1 119 ? 1.501 -10.786 21.582 1.00 60.44 119 GLU A C 1
ATOM 929 O O . GLU A 1 119 ? 1.957 -11.785 22.135 1.00 60.44 119 GLU A O 1
ATOM 934 N N . ARG A 1 120 ? 0.180 -10.587 21.477 1.00 54.03 120 ARG A N 1
ATOM 935 C CA . ARG A 1 120 ? -0.876 -11.449 22.025 1.00 54.03 120 ARG A CA 1
ATOM 936 C C . ARG A 1 120 ? -1.584 -12.287 20.949 1.00 54.03 120 ARG A C 1
ATOM 938 O O . ARG A 1 120 ? -2.382 -13.156 21.291 1.00 54.03 120 ARG A O 1
ATOM 945 N N . GLY A 1 121 ? -1.291 -12.069 19.665 1.00 55.59 121 GLY A N 1
ATOM 946 C CA . GLY A 1 121 ? -1.877 -12.773 18.523 1.00 55.59 121 GLY A CA 1
ATOM 947 C C . GLY A 1 121 ? -3.325 -12.410 18.168 1.00 55.59 121 GLY A C 1
ATOM 948 O O . GLY A 1 121 ? -3.983 -13.221 17.512 1.00 55.59 121 GLY A O 1
ATOM 949 N N . LEU A 1 122 ? -3.820 -11.250 18.604 1.00 52.62 122 LEU A N 1
ATOM 950 C CA . LEU A 1 122 ? -5.206 -10.798 18.452 1.00 52.62 122 LEU A CA 1
ATOM 951 C C . LEU A 1 122 ? -5.484 -10.115 17.105 1.00 52.62 122 LEU A C 1
ATOM 953 O O . LEU A 1 122 ? -6.592 -10.253 16.591 1.00 52.62 122 LEU A O 1
ATOM 957 N N . ASP A 1 123 ? -4.485 -9.480 16.488 1.00 72.62 123 ASP A N 1
ATOM 958 C CA . ASP A 1 123 ? -4.630 -8.848 15.172 1.00 72.62 123 ASP A CA 1
ATOM 959 C C . ASP A 1 123 ? -3.911 -9.672 14.097 1.00 72.62 123 ASP A C 1
ATOM 961 O O . ASP A 1 123 ? -2.690 -9.816 14.124 1.00 72.62 123 ASP A O 1
ATOM 965 N N . LYS A 1 124 ? -4.664 -10.243 13.149 1.00 87.75 124 LYS A N 1
ATOM 966 C CA . LYS A 1 124 ? -4.108 -10.939 11.977 1.00 87.75 124 LYS A CA 1
ATOM 967 C C . LYS A 1 124 ? -4.089 -10.013 10.765 1.00 87.75 124 LYS A C 1
ATOM 969 O O . LYS A 1 124 ? -5.040 -9.262 10.545 1.00 87.75 124 LYS A O 1
ATOM 974 N N . ALA A 1 125 ? -3.056 -10.135 9.943 1.00 91.12 125 ALA A N 1
ATOM 975 C CA . ALA A 1 125 ? -2.972 -9.470 8.648 1.00 91.12 125 ALA A CA 1
ATOM 976 C C . ALA A 1 125 ? -2.422 -10.414 7.584 1.00 91.12 125 ALA A C 1
ATOM 978 O O . ALA A 1 125 ? -1.627 -11.295 7.907 1.00 91.12 125 ALA A O 1
ATOM 979 N N . TYR A 1 126 ? -2.829 -10.220 6.332 1.00 93.56 126 TYR A N 1
ATOM 980 C CA . TYR A 1 126 ? -2.058 -10.749 5.210 1.00 93.56 126 TYR A CA 1
ATOM 981 C C . TYR A 1 126 ? -0.877 -9.814 4.977 1.00 93.56 126 TYR A C 1
ATOM 983 O O . TYR A 1 126 ? -1.071 -8.605 4.919 1.00 93.56 126 TYR A O 1
ATOM 991 N N . GLU A 1 127 ? 0.323 -10.359 4.865 1.00 93.94 127 GLU A N 1
ATOM 992 C CA . GLU A 1 127 ? 1.540 -9.653 4.483 1.00 93.94 127 GLU A CA 1
ATOM 993 C C . GLU A 1 127 ? 1.963 -10.139 3.099 1.00 93.94 127 GLU A C 1
ATOM 995 O O . GLU A 1 127 ? 2.109 -11.346 2.894 1.00 93.94 127 GLU A O 1
ATOM 1000 N N . ILE A 1 128 ? 2.209 -9.204 2.184 1.00 95.31 128 ILE A N 1
ATOM 1001 C CA . ILE A 1 128 ? 2.942 -9.459 0.941 1.00 95.31 128 ILE A CA 1
ATOM 1002 C C . ILE A 1 128 ? 4.228 -8.639 0.940 1.00 95.31 128 ILE A C 1
ATOM 1004 O O . ILE A 1 128 ? 4.272 -7.528 1.468 1.00 95.31 128 ILE A O 1
ATOM 1008 N N . SER A 1 129 ? 5.273 -9.191 0.339 1.00 95.81 129 SER A N 1
ATOM 1009 C CA . SER A 1 129 ? 6.490 -8.476 -0.027 1.00 95.81 129 SER A CA 1
ATOM 1010 C C . SER A 1 129 ? 6.459 -8.202 -1.522 1.00 95.81 129 SER A C 1
ATOM 1012 O O . SER A 1 129 ? 6.168 -9.104 -2.308 1.00 95.81 129 SER A O 1
ATOM 1014 N N . VAL A 1 130 ? 6.774 -6.970 -1.899 1.00 96.56 130 VAL A N 1
ATOM 1015 C CA . VAL A 1 130 ? 6.812 -6.529 -3.291 1.00 96.56 130 VAL A CA 1
ATOM 1016 C C . VAL A 1 130 ? 8.207 -6.008 -3.596 1.00 96.56 130 VAL A C 1
ATOM 1018 O O . VAL A 1 130 ? 8.783 -5.251 -2.811 1.00 96.56 130 VAL A O 1
ATOM 1021 N N . THR A 1 131 ? 8.738 -6.399 -4.749 1.00 97.50 131 THR A N 1
ATOM 1022 C CA . THR A 1 131 ? 9.949 -5.821 -5.329 1.00 97.50 131 THR A CA 1
ATOM 1023 C C . THR A 1 131 ? 9.6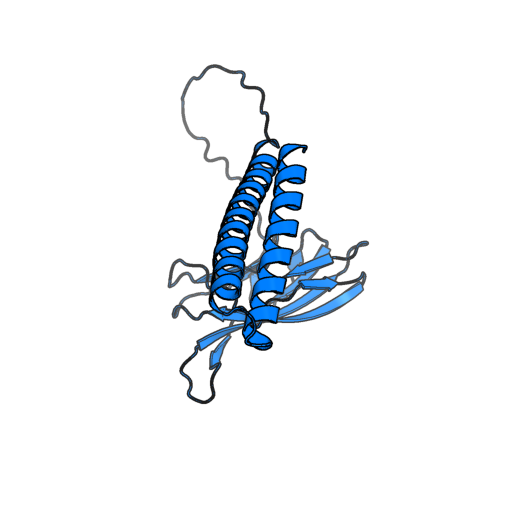13 -5.286 -6.707 1.00 97.50 131 THR A C 1
ATOM 1025 O O . THR A 1 131 ? 9.097 -6.016 -7.548 1.00 97.50 131 THR A O 1
ATOM 1028 N N . ILE A 1 132 ? 9.940 -4.021 -6.945 1.00 97.38 132 ILE A N 1
ATOM 1029 C CA . ILE A 1 132 ? 9.665 -3.338 -8.207 1.00 97.38 132 ILE A CA 1
ATOM 1030 C C . ILE A 1 132 ? 10.926 -2.640 -8.699 1.00 97.38 132 ILE A C 1
ATOM 1032 O O . ILE A 1 132 ? 11.615 -1.953 -7.940 1.00 97.38 132 ILE A O 1
ATOM 1036 N N . LYS A 1 133 ? 11.255 -2.837 -9.974 1.00 97.56 133 LYS A N 1
ATOM 1037 C CA . LYS A 1 133 ? 12.350 -2.151 -10.657 1.00 97.56 133 LYS A CA 1
ATOM 1038 C C . LYS A 1 133 ? 11.791 -1.333 -11.810 1.00 97.56 133 LYS A C 1
ATOM 1040 O O . LYS A 1 133 ? 11.231 -1.904 -12.740 1.00 97.56 133 LYS A O 1
ATOM 1045 N N . ASN A 1 134 ? 12.030 -0.028 -11.776 1.00 97.69 134 ASN A N 1
ATOM 1046 C CA . ASN A 1 134 ? 11.674 0.861 -12.871 1.00 97.69 134 ASN A CA 1
ATOM 1047 C C . ASN A 1 134 ? 12.669 0.677 -14.031 1.00 97.69 134 ASN A C 1
ATOM 1049 O O . ASN A 1 134 ? 13.847 1.025 -13.888 1.00 97.69 134 ASN A O 1
ATOM 1053 N N . ASN A 1 135 ? 12.216 0.105 -15.151 1.00 95.56 135 ASN A N 1
ATOM 1054 C CA . ASN A 1 135 ? 13.019 -0.002 -16.374 1.00 95.56 135 ASN A CA 1
ATOM 1055 C C . ASN A 1 135 ? 12.618 1.021 -17.449 1.00 95.56 135 ASN A C 1
ATOM 1057 O O . ASN A 1 135 ? 13.264 1.039 -18.494 1.00 95.56 135 ASN A O 1
ATOM 1061 N N . SER A 1 136 ? 11.621 1.867 -17.179 1.00 94.75 136 SER A N 1
ATOM 1062 C CA . SER A 1 136 ? 11.161 2.900 -18.105 1.00 94.75 136 SER A CA 1
ATOM 1063 C C . SER A 1 136 ? 12.136 4.080 -18.185 1.00 94.75 136 SER A C 1
ATOM 1065 O O . SER A 1 136 ? 13.123 4.169 -17.443 1.00 94.75 136 SER A O 1
ATOM 1067 N N . SER A 1 137 ? 11.849 5.026 -19.081 1.00 94.62 137 SER A N 1
ATOM 1068 C CA . SER A 1 137 ? 12.581 6.291 -19.193 1.00 94.62 137 SER A CA 1
ATOM 1069 C C . SER A 1 137 ? 12.136 7.374 -18.205 1.00 94.62 137 SER A C 1
ATOM 1071 O O . SER A 1 137 ? 12.799 8.410 -18.122 1.00 94.62 137 SER A O 1
ATOM 1073 N N . GLU A 1 138 ? 11.046 7.164 -17.463 1.00 96.56 138 GLU A N 1
ATOM 1074 C CA . GLU A 1 138 ? 10.460 8.156 -16.556 1.00 96.56 138 GLU A CA 1
ATOM 1075 C C . GLU A 1 138 ? 10.346 7.621 -15.121 1.00 96.56 138 GLU A C 1
ATOM 1077 O O . GLU A 1 138 ? 10.366 6.415 -14.893 1.00 96.56 138 GLU A O 1
ATOM 1082 N N . PRO A 1 139 ? 10.290 8.478 -14.089 1.00 95.12 139 PRO A N 1
ATOM 1083 C CA . PRO A 1 139 ? 10.047 8.003 -12.735 1.00 95.12 139 PRO A CA 1
ATOM 1084 C C . PRO A 1 139 ? 8.620 7.480 -12.560 1.00 95.12 139 PRO A C 1
ATOM 1086 O O . PRO A 1 139 ? 7.673 8.109 -13.019 1.00 95.12 139 PRO A O 1
ATOM 1089 N N . ILE A 1 140 ? 8.480 6.401 -11.796 1.00 94.69 140 ILE A N 1
ATOM 1090 C CA . ILE A 1 140 ? 7.192 5.764 -11.504 1.00 94.69 140 ILE A CA 1
ATOM 1091 C C . ILE A 1 140 ? 6.751 6.131 -10.088 1.00 94.69 140 ILE A C 1
ATOM 1093 O O . ILE A 1 140 ? 7.572 6.159 -9.165 1.00 94.69 140 ILE A O 1
ATOM 1097 N N . TYR A 1 141 ? 5.464 6.415 -9.908 1.00 94.31 141 TYR A N 1
ATOM 1098 C CA . TYR A 1 141 ? 4.872 6.729 -8.611 1.00 94.31 141 TYR A CA 1
ATOM 1099 C C . TYR A 1 141 ? 3.958 5.592 -8.189 1.00 94.31 141 TYR A C 1
ATOM 1101 O O . TYR A 1 141 ? 2.987 5.304 -8.872 1.00 94.31 141 TYR A O 1
ATOM 1109 N N . ILE A 1 142 ? 4.252 4.985 -7.045 1.00 93.19 142 ILE A N 1
ATOM 1110 C CA . ILE A 1 142 ? 3.471 3.869 -6.518 1.00 93.19 142 ILE A CA 1
ATOM 1111 C C . ILE A 1 142 ? 2.949 4.159 -5.122 1.00 93.19 142 ILE A C 1
ATOM 1113 O O . ILE A 1 142 ? 3.547 4.906 -4.341 1.00 93.19 142 ILE A O 1
ATOM 1117 N N . SER A 1 143 ? 1.863 3.494 -4.771 1.00 92.94 143 SER A N 1
ATOM 1118 C CA . SER A 1 143 ? 1.275 3.486 -3.449 1.00 92.94 143 SER A CA 1
ATOM 1119 C C . SER A 1 143 ? 0.902 2.070 -3.027 1.00 92.94 143 SER A C 1
ATOM 1121 O O . SER A 1 143 ? 0.643 1.189 -3.845 1.00 92.94 143 SER A O 1
ATOM 1123 N N . ALA A 1 144 ? 0.787 1.853 -1.717 1.00 89.75 144 ALA A N 1
ATOM 1124 C CA . ALA A 1 144 ? 0.273 0.586 -1.195 1.00 89.75 144 ALA A CA 1
ATOM 1125 C C . ALA A 1 144 ? -1.160 0.264 -1.672 1.00 89.75 144 ALA A C 1
ATOM 1127 O O . ALA A 1 144 ? -1.586 -0.875 -1.537 1.00 89.75 144 ALA A O 1
ATOM 1128 N N . LYS A 1 145 ? -1.921 1.259 -2.160 1.00 90.38 145 LYS A N 1
ATOM 1129 C CA . LYS A 1 145 ? -3.297 1.079 -2.653 1.00 90.38 145 LYS A CA 1
ATOM 1130 C C . LYS A 1 145 ? -3.375 0.603 -4.093 1.00 90.38 145 LYS A C 1
ATOM 1132 O O . LYS A 1 145 ? -4.450 0.187 -4.498 1.00 90.38 145 LYS A O 1
ATOM 1137 N N . ASP A 1 146 ? -2.278 0.698 -4.831 1.00 94.00 146 ASP A N 1
ATOM 1138 C CA . ASP A 1 146 ? -2.254 0.312 -6.241 1.00 94.00 146 ASP A CA 1
ATOM 1139 C C . ASP A 1 146 ? -2.204 -1.219 -6.379 1.00 94.00 146 ASP A C 1
ATOM 1141 O O . ASP A 1 146 ? -2.429 -1.753 -7.456 1.00 94.00 146 ASP A O 1
ATOM 1145 N N . PHE A 1 147 ? -1.929 -1.916 -5.270 1.00 95.38 147 PHE A N 1
ATOM 1146 C CA . PHE A 1 147 ? -1.982 -3.365 -5.148 1.00 95.38 147 PHE A CA 1
ATOM 1147 C C . PHE A 1 147 ? -3.307 -3.772 -4.503 1.00 95.38 147 PHE A C 1
ATOM 1149 O O . PHE A 1 147 ? -3.596 -3.401 -3.358 1.00 95.38 147 PHE A O 1
ATOM 1156 N N . TYR A 1 148 ? -4.093 -4.567 -5.219 1.00 96.31 148 TYR A N 1
ATOM 1157 C CA . TYR A 1 148 ? -5.339 -5.130 -4.714 1.00 96.31 148 TYR A CA 1
ATOM 1158 C C . TYR A 1 148 ? -5.099 -6.574 -4.303 1.00 96.31 148 TYR A C 1
ATOM 1160 O O . TYR A 1 148 ? -4.474 -7.334 -5.026 1.00 96.31 148 TYR A O 1
ATOM 1168 N N . LEU A 1 149 ? -5.563 -6.950 -3.114 1.00 96.81 149 LEU A N 1
ATOM 1169 C CA . LEU A 1 149 ? -5.608 -8.344 -2.686 1.00 96.81 149 LEU A CA 1
ATOM 1170 C C . LEU A 1 149 ? -7.065 -8.781 -2.786 1.00 96.81 149 LEU A C 1
ATOM 1172 O O . LEU A 1 149 ? -7.904 -8.157 -2.140 1.00 96.81 149 LEU A O 1
ATOM 1176 N N . TYR A 1 150 ? -7.358 -9.838 -3.530 1.00 97.31 150 TYR A N 1
ATOM 1177 C CA . TYR A 1 150 ? -8.674 -10.466 -3.554 1.00 97.31 150 TYR A CA 1
ATOM 1178 C C . TYR A 1 150 ? -8.652 -11.781 -2.769 1.00 97.31 150 TYR A C 1
ATOM 1180 O O . TYR A 1 150 ? -7.633 -12.472 -2.684 1.00 97.31 150 TYR A O 1
ATOM 1188 N N . ASN A 1 151 ? -9.771 -12.111 -2.122 1.00 96.69 151 ASN A N 1
ATOM 1189 C CA . ASN A 1 151 ? -9.935 -13.360 -1.386 1.00 96.69 151 ASN A CA 1
ATOM 1190 C C . ASN A 1 151 ? -11.173 -14.112 -1.869 1.00 96.69 151 ASN A C 1
ATOM 1192 O O . ASN A 1 151 ? -12.285 -13.838 -1.414 1.00 96.69 151 ASN A O 1
ATOM 1196 N N . TYR A 1 152 ? -10.964 -15.144 -2.682 1.00 94.06 152 TYR A N 1
ATOM 1197 C CA . TYR A 1 152 ? -12.027 -15.985 -3.239 1.00 94.06 152 TYR A CA 1
ATOM 1198 C C . TYR A 1 152 ? -12.884 -16.681 -2.171 1.00 94.06 152 TYR A C 1
ATOM 1200 O O . TYR A 1 152 ? -14.084 -16.874 -2.336 1.00 94.06 152 TYR A O 1
ATOM 1208 N N . GLY A 1 153 ? -12.303 -17.026 -1.016 1.00 93.56 153 GLY A N 1
ATOM 1209 C CA . GLY A 1 153 ? -13.044 -17.646 0.091 1.00 93.56 153 GLY A CA 1
ATOM 1210 C C . GLY A 1 153 ? -13.973 -16.685 0.844 1.00 93.56 153 GLY A C 1
ATOM 1211 O O . GLY A 1 153 ? -14.746 -17.114 1.714 1.00 93.56 153 GLY A O 1
ATOM 1212 N N . LYS A 1 154 ? -13.862 -15.381 0.574 1.00 95.38 154 LYS A N 1
ATOM 1213 C CA . LYS A 1 154 ? -14.685 -14.325 1.169 1.00 95.38 154 LYS A CA 1
ATOM 1214 C C . LYS A 1 154 ? -15.418 -13.463 0.159 1.00 95.38 154 LYS A C 1
ATOM 1216 O O . LYS A 1 154 ? -16.322 -12.764 0.605 1.00 95.38 154 LYS A O 1
ATOM 1221 N N . ASP A 1 155 ? -15.064 -13.568 -1.117 1.00 94.81 155 ASP A N 1
ATOM 1222 C CA . ASP A 1 155 ? -15.604 -12.743 -2.191 1.00 94.81 155 ASP A CA 1
ATOM 1223 C C . ASP A 1 155 ? -15.504 -11.247 -1.840 1.00 94.81 155 ASP A C 1
ATOM 1225 O O . ASP A 1 155 ? -16.485 -10.507 -1.822 1.00 94.81 155 ASP A O 1
ATOM 1229 N N . ASP A 1 156 ? -14.315 -10.827 -1.393 1.00 95.62 156 ASP A N 1
ATOM 1230 C CA . ASP A 1 156 ? -14.071 -9.462 -0.921 1.00 95.62 156 ASP A CA 1
ATOM 1231 C C . ASP A 1 156 ? -12.584 -9.097 -1.032 1.00 95.62 156 ASP A C 1
ATOM 1233 O O . ASP A 1 156 ? -11.706 -9.966 -0.984 1.00 95.62 156 ASP A O 1
ATOM 1237 N N . TYR A 1 157 ? -12.318 -7.792 -1.098 1.00 95.88 157 TYR A N 1
ATOM 1238 C CA . TYR A 1 157 ? -10.993 -7.183 -1.140 1.00 95.88 157 TYR A CA 1
ATOM 1239 C C . TYR A 1 157 ? -10.585 -6.680 0.257 1.00 95.88 157 TYR A C 1
ATOM 1241 O O . TYR A 1 157 ? -11.077 -5.645 0.737 1.00 95.88 157 TYR A O 1
ATOM 1249 N N . PRO A 1 158 ? -9.659 -7.362 0.961 1.00 93.56 158 PRO A N 1
ATOM 1250 C CA . PRO A 1 158 ? -9.083 -6.862 2.197 1.00 93.56 158 PRO A CA 1
ATOM 1251 C C . PRO A 1 158 ? -8.536 -5.440 2.073 1.00 93.56 158 PRO A C 1
ATOM 1253 O O . PRO A 1 158 ? -7.771 -5.112 1.176 1.00 93.56 158 PRO A O 1
ATOM 1256 N N . LYS A 1 159 ? -8.848 -4.583 3.049 1.00 91.88 159 LYS A N 1
ATOM 1257 C CA . LYS A 1 159 ? -8.312 -3.214 3.072 1.00 91.88 159 LYS A CA 1
ATOM 1258 C C . LYS A 1 159 ? -6.863 -3.186 3.551 1.00 91.88 159 LYS A C 1
ATOM 1260 O O . LYS A 1 159 ? -6.551 -3.782 4.587 1.00 91.88 159 LYS A O 1
ATOM 1265 N N . VAL A 1 160 ? -6.028 -2.396 2.874 1.00 90.75 160 VAL A N 1
ATOM 1266 C CA . VAL A 1 160 ? -4.676 -2.032 3.328 1.00 90.75 160 VAL A CA 1
ATOM 1267 C C . VAL A 1 160 ? -4.744 -1.368 4.707 1.00 90.75 160 VAL A C 1
ATOM 1269 O O . VAL A 1 160 ? -5.581 -0.490 4.968 1.00 90.75 160 VAL A O 1
ATOM 1272 N N . LEU A 1 161 ? -3.867 -1.788 5.616 1.00 86.50 161 LEU A N 1
ATOM 1273 C CA . LEU A 1 161 ? -3.784 -1.241 6.964 1.00 86.50 161 LEU A CA 1
ATOM 1274 C C . LEU A 1 161 ? -3.169 0.162 6.953 1.00 86.50 161 LEU A C 1
ATOM 1276 O O . LEU A 1 161 ? -2.130 0.409 6.352 1.00 86.50 161 LEU A O 1
ATOM 1280 N N . LYS A 1 162 ? -3.788 1.092 7.694 1.00 75.50 162 LYS A N 1
ATOM 1281 C CA . LYS A 1 162 ? -3.414 2.520 7.678 1.00 75.50 162 LYS A CA 1
ATOM 1282 C C . LYS A 1 162 ? -1.950 2.811 8.006 1.00 75.50 162 LYS A C 1
ATOM 1284 O O . LYS A 1 162 ? -1.425 3.813 7.535 1.00 75.50 162 LYS A O 1
ATOM 1289 N N . LYS A 1 163 ? -1.332 1.986 8.851 1.00 69.62 163 LYS A N 1
ATOM 1290 C CA . LYS A 1 163 ? 0.054 2.170 9.300 1.00 69.62 163 LYS A CA 1
ATOM 1291 C C . LYS A 1 163 ? 1.080 1.938 8.179 1.00 69.62 163 LYS A C 1
ATOM 1293 O O . LYS A 1 163 ? 2.201 2.406 8.312 1.00 69.62 163 LYS A O 1
ATOM 1298 N N . ASP A 1 164 ? 0.674 1.271 7.099 1.00 66.19 164 ASP A N 1
ATOM 1299 C CA . ASP A 1 164 ? 1.544 0.855 5.996 1.00 66.19 164 ASP A CA 1
ATOM 1300 C C . ASP A 1 164 ? 1.226 1.614 4.693 1.00 66.19 164 ASP A C 1
ATOM 1302 O O . ASP A 1 164 ? 1.689 1.236 3.621 1.00 66.19 164 ASP A O 1
ATOM 1306 N N . TYR A 1 165 ? 0.441 2.701 4.764 1.00 77.06 165 TYR A N 1
ATOM 1307 C CA . TYR A 1 165 ? 0.262 3.587 3.614 1.00 77.06 165 TYR A CA 1
ATOM 1308 C C . TYR A 1 165 ? 1.567 4.313 3.309 1.00 77.06 165 TYR A C 1
ATOM 1310 O O . TYR A 1 165 ? 1.999 5.183 4.067 1.00 77.06 165 TYR A O 1
ATOM 1318 N N . PHE A 1 166 ? 2.141 4.006 2.154 1.00 84.62 166 PHE A N 1
ATOM 1319 C CA . PHE A 1 166 ? 3.241 4.756 1.573 1.00 84.62 166 PHE A CA 1
ATOM 1320 C C . PHE A 1 166 ? 2.854 5.260 0.184 1.00 84.62 166 PHE A C 1
ATOM 1322 O O . PHE A 1 166 ? 1.950 4.727 -0.461 1.00 84.62 166 PHE A O 1
ATOM 1329 N N . HIS A 1 167 ? 3.564 6.303 -0.234 1.00 87.81 167 HIS A N 1
ATOM 1330 C CA . HIS A 1 167 ? 3.686 6.704 -1.626 1.00 87.81 167 HIS A CA 1
ATOM 1331 C C . HIS A 1 167 ? 5.184 6.792 -1.898 1.00 87.81 167 HIS A C 1
ATOM 1333 O O . HIS A 1 167 ? 5.902 7.457 -1.146 1.00 87.81 167 HIS A O 1
ATOM 1339 N N . GLU A 1 168 ? 5.662 6.098 -2.918 1.00 85.19 168 GLU A N 1
ATOM 1340 C CA . GLU A 1 168 ? 7.074 6.029 -3.264 1.00 85.19 168 GLU A CA 1
ATOM 1341 C C . GLU A 1 168 ? 7.266 6.463 -4.714 1.00 85.19 168 GLU A C 1
ATOM 1343 O O . GLU A 1 168 ? 6.490 6.107 -5.596 1.00 85.19 168 GLU A O 1
ATOM 1348 N N . LYS A 1 169 ? 8.307 7.265 -4.945 1.00 93.94 169 LYS A N 1
ATOM 1349 C CA . LYS A 1 169 ? 8.772 7.612 -6.283 1.00 93.94 169 LYS A CA 1
ATOM 1350 C C . LYS A 1 169 ? 9.983 6.745 -6.598 1.00 93.94 169 LYS A C 1
ATOM 1352 O O . LYS A 1 169 ? 11.016 6.870 -5.940 1.00 93.94 169 LYS A O 1
ATOM 1357 N N . ILE A 1 170 ? 9.874 5.907 -7.619 1.00 93.06 170 ILE A N 1
ATOM 1358 C CA . ILE A 1 170 ? 10.944 5.026 -8.074 1.00 93.06 170 ILE A CA 1
ATOM 1359 C C . ILE A 1 170 ? 11.610 5.680 -9.278 1.00 93.06 170 ILE A C 1
ATOM 1361 O O . ILE A 1 170 ? 11.081 5.681 -10.389 1.00 93.06 170 ILE A O 1
ATOM 1365 N N . GLU A 1 171 ? 12.789 6.255 -9.052 1.00 97.06 171 GLU A N 1
ATOM 1366 C CA . GLU A 1 171 ? 13.593 6.842 -10.128 1.00 97.06 171 GLU A CA 1
ATOM 1367 C C . GLU A 1 171 ? 14.007 5.784 -11.166 1.00 97.06 171 GLU A C 1
ATOM 1369 O O . GLU A 1 171 ? 14.095 4.588 -10.874 1.00 97.06 171 GLU A O 1
ATOM 1374 N N . VAL A 1 172 ? 14.319 6.244 -12.376 1.00 96.94 172 VAL A N 1
ATOM 1375 C CA . VAL A 1 172 ? 14.747 5.399 -13.500 1.00 96.94 172 VAL A CA 1
ATOM 1376 C C . VAL A 1 172 ? 15.885 4.458 -13.092 1.00 96.94 172 VAL A C 1
ATOM 1378 O O . VAL A 1 172 ? 16.862 4.863 -12.451 1.00 96.94 172 VAL A O 1
ATOM 1381 N N . SER A 1 173 ? 15.774 3.183 -13.481 1.00 95.25 173 SER A N 1
ATOM 1382 C CA . SER A 1 173 ? 16.726 2.108 -13.159 1.00 95.25 173 SER A CA 1
ATOM 1383 C C . SER A 1 173 ? 16.887 1.793 -11.664 1.00 95.25 173 SER A C 1
ATOM 1385 O O . SER A 1 173 ? 17.795 1.036 -11.299 1.00 95.25 173 SER A O 1
ATOM 1387 N N . LYS A 1 174 ? 16.049 2.346 -10.777 1.00 97.31 174 LYS A N 1
ATOM 1388 C CA . LYS A 1 174 ? 16.056 2.011 -9.347 1.00 97.31 174 LYS A CA 1
ATOM 1389 C C . LYS A 1 174 ? 15.115 0.860 -9.032 1.00 97.31 174 LYS A C 1
ATOM 1391 O O . LYS A 1 174 ? 14.162 0.574 -9.753 1.00 97.31 174 LYS A O 1
ATOM 1396 N N . THR A 1 175 ? 15.427 0.198 -7.924 1.00 96.19 175 THR A N 1
ATOM 1397 C CA . THR A 1 175 ? 14.633 -0.883 -7.352 1.00 96.19 175 THR A CA 1
ATOM 1398 C C . THR A 1 175 ? 14.168 -0.468 -5.968 1.00 96.19 175 THR A C 1
ATOM 1400 O O . THR A 1 175 ? 14.987 -0.026 -5.161 1.00 96.19 175 THR A O 1
ATOM 1403 N N . ALA A 1 176 ? 12.879 -0.645 -5.708 1.00 94.56 176 ALA A N 1
ATOM 1404 C CA . ALA A 1 176 ? 12.270 -0.501 -4.397 1.00 94.56 176 ALA A CA 1
ATOM 1405 C C . ALA A 1 176 ? 11.800 -1.867 -3.890 1.00 94.56 176 ALA A C 1
ATOM 1407 O O . ALA A 1 176 ? 11.544 -2.799 -4.662 1.00 94.56 176 ALA A O 1
ATOM 1408 N N . SER A 1 177 ? 11.741 -2.020 -2.572 1.00 94.75 177 SER A N 1
ATOM 1409 C CA . SER A 1 177 ? 11.194 -3.216 -1.936 1.00 94.75 177 SER A CA 1
ATOM 1410 C C . SER A 1 177 ? 10.507 -2.843 -0.639 1.00 94.75 177 SER A C 1
ATOM 1412 O O . SER A 1 177 ? 11.097 -2.189 0.220 1.00 94.75 177 SER A O 1
ATOM 1414 N N . PHE A 1 178 ? 9.264 -3.278 -0.501 1.00 91.88 178 PHE A N 1
ATOM 1415 C CA . PHE A 1 178 ? 8.398 -2.913 0.611 1.00 91.88 178 PHE A CA 1
ATOM 1416 C C . PHE A 1 178 ? 7.444 -4.057 0.939 1.00 91.88 178 PHE A C 1
ATOM 1418 O O . PHE A 1 178 ? 7.336 -5.051 0.217 1.00 91.88 178 PHE A O 1
ATOM 1425 N N . LYS A 1 179 ? 6.765 -3.918 2.076 1.00 92.50 179 LYS A N 1
ATOM 1426 C CA . LYS A 1 179 ? 5.741 -4.852 2.530 1.00 92.50 179 LYS A CA 1
ATOM 1427 C C . LYS A 1 179 ? 4.400 -4.147 2.592 1.00 92.50 179 LYS A C 1
ATOM 1429 O O . LYS A 1 179 ? 4.333 -3.022 3.081 1.00 92.50 179 LYS A O 1
ATOM 1434 N N . ILE A 1 180 ? 3.348 -4.828 2.152 1.00 92.62 180 ILE A N 1
ATOM 1435 C CA . ILE A 1 180 ? 1.970 -4.351 2.269 1.00 92.62 180 ILE A CA 1
ATOM 1436 C C . ILE A 1 180 ? 1.224 -5.292 3.204 1.00 92.62 180 ILE A C 1
ATOM 1438 O O . ILE A 1 180 ? 1.304 -6.515 3.067 1.00 92.62 180 ILE A O 1
ATOM 1442 N N . TYR A 1 181 ? 0.503 -4.709 4.161 1.00 92.62 181 TYR A N 1
ATOM 1443 C CA . TYR A 1 181 ? -0.318 -5.457 5.098 1.00 92.62 181 TYR A CA 1
ATOM 1444 C C . TYR A 1 181 ? -1.791 -5.155 4.866 1.00 92.62 181 TYR A C 1
ATOM 1446 O O . TYR A 1 181 ? -2.220 -3.999 4.891 1.00 92.62 181 TYR A O 1
ATOM 1454 N N . TYR A 1 182 ? -2.581 -6.209 4.727 1.00 92.88 182 TYR A N 1
ATOM 1455 C CA . TYR A 1 182 ? -4.023 -6.137 4.555 1.00 92.88 182 TYR A CA 1
ATOM 1456 C C . TYR A 1 182 ? -4.737 -6.701 5.775 1.00 92.88 182 TYR A C 1
ATOM 1458 O O . TYR A 1 182 ? -4.261 -7.631 6.431 1.00 92.88 182 TYR A O 1
ATOM 1466 N N . LYS A 1 183 ? -5.922 -6.167 6.075 1.00 91.88 183 LYS A N 1
ATOM 1467 C CA . LYS A 1 183 ? -6.781 -6.701 7.134 1.00 91.88 183 LYS A CA 1
ATOM 1468 C C . LYS A 1 183 ? -7.113 -8.170 6.855 1.00 91.88 183 LYS A C 1
ATOM 1470 O O . LYS A 1 183 ? -7.669 -8.493 5.816 1.00 91.88 183 LYS A O 1
ATOM 1475 N N . TYR A 1 184 ? -6.862 -9.058 7.810 1.00 93.12 184 TYR A N 1
ATOM 1476 C CA . TYR A 1 184 ? -7.279 -10.450 7.663 1.00 93.12 184 TYR A CA 1
ATOM 1477 C C . TYR A 1 184 ? -8.810 -10.585 7.713 1.00 93.12 184 TYR A C 1
ATOM 1479 O O . TYR A 1 184 ? -9.436 -10.141 8.680 1.00 93.12 184 TYR A O 1
ATOM 1487 N N . ILE A 1 185 ? -9.408 -11.226 6.703 1.00 93.19 185 ILE A N 1
ATOM 1488 C CA . ILE A 1 185 ? -10.867 -11.447 6.611 1.00 93.19 185 ILE A CA 1
ATOM 1489 C C . ILE A 1 185 ? -11.265 -12.933 6.575 1.00 93.19 185 ILE A C 1
ATOM 1491 O O . ILE A 1 185 ? -12.443 -13.261 6.712 1.00 93.19 185 ILE A O 1
ATOM 1495 N N . GLY A 1 186 ? -10.305 -13.859 6.466 1.00 92.00 186 GLY A N 1
ATOM 1496 C CA . GLY A 1 186 ? -10.579 -15.296 6.533 1.00 92.00 186 GLY A CA 1
ATOM 1497 C C . GLY A 1 186 ? -9.551 -16.191 5.843 1.00 92.00 186 GLY A C 1
ATOM 1498 O O . GLY A 1 186 ? -8.456 -15.777 5.486 1.00 92.00 186 GLY A O 1
ATOM 1499 N N . LYS A 1 187 ? -9.875 -17.471 5.683 1.00 91.62 187 LYS A N 1
ATOM 1500 C CA . LYS A 1 187 ? -9.119 -18.358 4.788 1.00 91.62 187 LYS A CA 1
ATOM 1501 C C . LYS A 1 187 ? -9.766 -18.330 3.404 1.00 91.62 187 LYS A C 1
ATOM 1503 O O . LYS A 1 187 ? -10.981 -18.167 3.336 1.00 91.62 187 LYS A O 1
ATOM 1508 N N . GLY A 1 188 ? -8.962 -18.528 2.371 1.00 92.38 188 GLY A N 1
ATOM 1509 C CA . GLY A 1 188 ? -9.376 -18.597 0.974 1.00 92.38 188 GLY A CA 1
ATOM 1510 C C . GLY A 1 188 ? -8.148 -18.594 0.073 1.00 92.38 188 GLY A C 1
ATOM 1511 O O . GLY A 1 188 ? -7.050 -18.301 0.558 1.00 92.38 188 GLY A O 1
ATOM 1512 N N . GLU A 1 189 ? -8.350 -18.937 -1.194 1.00 95.12 189 GLU A N 1
ATOM 1513 C CA . GLU A 1 189 ? -7.387 -18.649 -2.256 1.00 95.12 189 GLU A CA 1
ATOM 1514 C C . GLU A 1 189 ? -7.259 -17.132 -2.400 1.00 95.12 189 GLU A C 1
ATOM 1516 O O . GLU A 1 189 ? -8.220 -16.388 -2.161 1.00 95.12 189 GLU A O 1
ATOM 1521 N N . LEU A 1 190 ? -6.039 -16.684 -2.675 1.00 96.44 190 LEU A N 1
ATOM 1522 C CA . LEU A 1 190 ? -5.681 -15.277 -2.694 1.00 96.44 190 LEU A CA 1
ATOM 1523 C C . LEU A 1 190 ? -5.072 -14.937 -4.039 1.00 96.44 190 LEU A C 1
ATOM 1525 O O . LEU A 1 190 ? -4.280 -15.710 -4.571 1.00 96.44 190 LEU A O 1
ATOM 1529 N N . GLU A 1 191 ? -5.387 -13.740 -4.493 1.00 97.38 191 GLU A N 1
ATOM 1530 C CA . GLU A 1 191 ? -4.886 -13.166 -5.727 1.00 97.38 191 GLU A CA 1
ATOM 1531 C C . GLU A 1 191 ? -4.434 -11.738 -5.456 1.00 97.38 191 GLU A C 1
ATOM 1533 O O . GLU A 1 191 ? -5.041 -11.039 -4.639 1.00 97.38 191 GLU A O 1
ATOM 1538 N N . VAL A 1 192 ? -3.331 -11.327 -6.075 1.00 97.56 192 VAL A N 1
ATOM 1539 C CA . VAL A 1 192 ? -2.855 -9.947 -6.020 1.00 97.56 192 VAL A CA 1
ATOM 1540 C C . VAL A 1 192 ? -2.867 -9.355 -7.416 1.00 97.56 192 VAL A C 1
ATOM 1542 O O . VAL A 1 192 ? -2.222 -9.893 -8.304 1.00 97.56 192 VAL A O 1
ATOM 1545 N N . GLU A 1 193 ? -3.521 -8.215 -7.569 1.00 96.94 193 GLU A N 1
ATOM 1546 C CA . GLU A 1 193 ? -3.611 -7.471 -8.821 1.00 96.94 193 GLU A CA 1
ATOM 1547 C C . GLU A 1 193 ? -2.770 -6.189 -8.712 1.00 96.94 193 GLU A C 1
ATOM 1549 O O . GLU A 1 193 ? -2.783 -5.507 -7.677 1.00 96.94 193 GLU A O 1
ATOM 1554 N N . TYR A 1 194 ? -2.035 -5.852 -9.769 1.00 95.62 194 TYR A N 1
ATOM 1555 C CA . TYR A 1 194 ? -1.361 -4.562 -9.926 1.00 95.62 194 TYR A CA 1
ATOM 1556 C C . TYR A 1 194 ? -1.227 -4.229 -11.409 1.00 95.62 194 TYR A C 1
ATOM 1558 O O . TYR A 1 194 ? -0.592 -4.976 -12.152 1.00 95.62 194 TYR A O 1
ATOM 1566 N N . ASP A 1 195 ? -1.762 -3.075 -11.810 1.00 94.12 195 ASP A N 1
ATOM 1567 C CA . ASP A 1 195 ? -1.757 -2.622 -13.204 1.00 94.12 195 ASP A CA 1
ATOM 1568 C C . ASP A 1 195 ? -2.375 -3.682 -14.138 1.00 94.12 195 ASP A C 1
ATOM 1570 O O . ASP A 1 195 ? -3.537 -4.029 -13.957 1.00 94.12 195 ASP A O 1
ATOM 1574 N N . ASN A 1 196 ? -1.611 -4.233 -15.080 1.00 94.69 196 ASN A N 1
ATOM 1575 C CA . ASN A 1 196 ? -2.004 -5.298 -16.005 1.00 94.69 196 ASN A CA 1
ATOM 1576 C C . ASN A 1 196 ? -1.513 -6.695 -15.566 1.00 94.69 196 ASN A C 1
ATOM 1578 O O . ASN A 1 196 ? -1.403 -7.595 -16.396 1.00 94.69 196 ASN A O 1
ATOM 1582 N N . LEU A 1 197 ? -1.153 -6.877 -14.291 1.00 96.62 197 LEU A N 1
ATOM 1583 C CA . LEU A 1 197 ? -0.554 -8.105 -13.762 1.00 96.62 197 LEU A CA 1
ATOM 1584 C C . LEU A 1 197 ? -1.412 -8.710 -12.649 1.00 96.62 197 LEU A C 1
ATOM 1586 O O . LEU A 1 197 ? -1.855 -7.997 -11.742 1.00 96.62 197 LEU A O 1
ATOM 1590 N N . ILE A 1 198 ? -1.563 -10.035 -12.672 1.00 97.00 198 ILE A N 1
ATOM 1591 C CA . ILE A 1 198 ? -2.258 -10.807 -11.638 1.00 97.00 198 ILE A CA 1
ATOM 1592 C C . ILE A 1 198 ? -1.338 -11.912 -11.126 1.00 97.00 198 ILE A C 1
ATOM 1594 O O . ILE A 1 198 ? -0.794 -12.686 -11.904 1.00 97.00 198 ILE A O 1
ATOM 1598 N N . TRP A 1 199 ? -1.181 -12.013 -9.804 1.00 98.12 199 TRP A N 1
ATOM 1599 C CA . TRP A 1 199 ? -0.500 -13.132 -9.155 1.00 98.12 199 TRP A CA 1
ATOM 1600 C C . TRP A 1 199 ? -1.476 -13.994 -8.369 1.00 98.12 199 TRP A C 1
ATOM 1602 O O . TRP A 1 199 ? -2.129 -13.492 -7.452 1.00 98.12 199 TRP A O 1
ATOM 1612 N N . HIS A 1 200 ? -1.484 -15.296 -8.634 1.00 95.75 200 HIS A N 1
ATOM 1613 C CA . HIS A 1 200 ? -2.260 -16.283 -7.884 1.00 95.75 200 HIS A CA 1
ATOM 1614 C C . HIS A 1 200 ? -1.430 -17.548 -7.578 1.00 95.75 200 HIS A C 1
ATOM 1616 O O . HIS A 1 200 ? -0.216 -17.596 -7.816 1.00 95.75 200 HIS A O 1
ATOM 1622 N N . GLU A 1 201 ? -2.062 -18.526 -6.915 1.00 84.19 201 GLU A N 1
ATOM 1623 C CA . GLU A 1 201 ? -1.455 -19.826 -6.565 1.00 84.19 201 GLU A CA 1
ATOM 1624 C C . GLU A 1 201 ? -1.238 -20.747 -7.765 1.00 84.19 201 GLU A C 1
ATOM 1626 O O . GLU A 1 201 ? -2.016 -20.642 -8.741 1.00 84.19 201 GLU A O 1
#

Sequence (201 aa):
MVIIGILGIIAFFAFVLLIMGIVFLFLKIRKVTAIWFVSTGGAILLISLFVFSGTFLYYISQETSNGVQVEDSTTASSEDEFYEDYGDEYEELEFGAKGISSEEASVQVSKPQVQKLDERGLDKAYEISVTIKNNSSEPIYISAKDFYLYNYGKDDYPKVLKKDYFHEKIEVSKTASFKIYYKYIGKGELEVEYDNLIWHE

Organism: NCBI:txid1494960

Foldseek 3Di:
DVVLVVLVVQLVVLVVLLVVLVVCVVVVHPPVSSCVSNVRSVVSNVVSVVVVVVVVVVVVVVVVVVPDDDPDDDDDDDDDDPPPPPPLQFAEDAQQDWDQAPQRKTKHKHDWDWDQPDPVSPFIKTKIKMKIFRQHPAKDKDWLVLKWKAFPVVRDTFDWDPVQTDIDIAGHRGMDMDMTIGGDDDDGWMWIDHHSYIYGD